Protein 3VPZ (pdb70)

Foldseek 3Di:
DDQKEWEWEDLDQKIWIWIFDDADPVLRATDTHLIDIDGLLVDQEPLVVVVVSCVVVVVRQGLHYEYAHQADDDDQWTDSVVSNYTDGVVVSNVSSVRPYYYYHYQVLLLQLLVVHDRPVQWAWLADDAADPQAKEKEWEAEQFIFIKMFGHHPVDTGIGGDPQQQAAQDDDDPLSVQLVVQLCVVPVGHGNRCQRYFQNLQSLLCSLCVVVVHHDDRDTLVRLVVCLVVVVDVSSVVSVLVSLQSVLLVQLVSCVVRVRSNAYEYEYDPVVVCVVSNSVHCSPVNSLPDPPCSVVSNNHIYMYHRDDCSSRSSSVSVRVVD

B-factor: mean 37.08, std 14.72, range [15.83, 124.25]

Radius of gyration: 20.82 Å; Cα contacts (8 Å, |Δi|>4): 678; chains: 1; bounding box: 48×61×50 Å

Organism: NCBI:txid1161203

Secondary structure (DSSP, 8-state):
----EEEEEESSSEEEEEEEEEEETTTTEEEEEEEEEEEGGG-SSHHHHHHHHHHTSTT---SEEEEEESS-B-SSEEEETTTTEEEEHHHHHHHTT-SEEEEEEHHHHHHHHGGG--GGGSEEEE-----TTS-EEEEEESSSEEEEEEEE-SS-EEEEE--GGGSBPPP-SHHHHHHHHHHHHH-SS-BHHHHSSHHHHHHHHHHHHHHTT-PPP---HHHHHHHHHHTS-HHHHHHHHHHHHHHHHHHHHHHHHTT-TT-EEE-SSSGGGGHHHHHHSSHHHHHT--GGGHHHHHH--EEE---S-HHHHHHHHHHHT-

Sequence (322 aa):
QFDPILVADIGGTNARFALITAFDAAKNEFVIEYNHTFPSADFGSLQNATRHYLSTVPHIKPVRACLAVAGPIKAGQVHLTNLGWHFSVSEFKQAFSFLQLEVINDFAAFAYAAPYLDSNQNVVIKAGQADENSNIAVMGPGTGFGAACLVRTAQSSAVLSSEGGHISLAAVTDLDAKLLIELRKEHPHVSLETVFSGPGIAHLYKAMAAVNGITAKHLDAAQISNLANTGECEVCDATLNQFCDWLGSAAGDLALAYGALGGLFIGGGILPRMQSRLLESRFVERFSQKGIMSQYNGQVPVTLVTQDNIPLIGAAACLHNS

Structure (mmCIF, N/CA/C/O backbone):
data_3VPZ
#
_entry.id   3VPZ
#
_cell.length_a   98.610
_cell.length_b   98.610
_cell.length_c   59.730
_cell.angle_alpha   90.00
_cell.angle_beta   90.00
_cell.angle_gamma   120.00
#
_symmetry.space_group_name_H-M   'P 31 2 1'
#
loop_
_entity.id
_entity.type
_entity.pdbx_description
1 polymer Glucokinase
2 water water
#
loop_
_atom_site.group_PDB
_atom_site.id
_atom_site.type_symbol
_atom_site.label_atom_id
_atom_site.label_alt_id
_atom_site.label_comp_id
_atom_site.label_asym_id
_atom_site.label_entity_id
_atom_site.label_seq_id
_atom_site.pdbx_PDB_ins_code
_atom_site.Cartn_x
_atom_site.Cartn_y
_atom_site.Cartn_z
_atom_site.occupancy
_atom_site.B_iso_or_equiv
_atom_site.auth_seq_id
_atom_site.auth_comp_id
_atom_site.auth_asym_id
_atom_site.auth_atom_id
_atom_site.pdbx_PDB_model_num
ATOM 1 N N . GLN A 1 7 ? -20.499 75.875 14.869 1.00 58.00 7 GLN A N 1
ATOM 2 C CA . GLN A 1 7 ? -19.810 75.503 16.138 1.00 68.67 7 GLN A CA 1
ATOM 3 C C . GLN A 1 7 ? -20.252 74.118 16.612 1.00 67.21 7 GLN A C 1
ATOM 4 O O . GLN A 1 7 ? -21.434 73.888 16.868 1.00 68.59 7 GLN A O 1
ATOM 10 N N . PHE A 1 8 ? -19.316 73.174 16.607 1.00 54.86 8 PHE A N 1
ATOM 11 C CA . PHE A 1 8 ? -19.604 71.786 16.974 1.00 46.75 8 PHE A CA 1
ATOM 12 C C . PHE A 1 8 ? -20.156 71.672 18.395 1.00 45.05 8 PHE A C 1
ATOM 13 O O . PHE A 1 8 ? -19.650 72.308 19.321 1.00 49.55 8 PHE A O 1
ATOM 21 N N . ASP A 1 9 ? -21.171 70.830 18.566 1.00 40.27 9 ASP A N 1
ATOM 22 C CA . ASP A 1 9 ? -21.776 70.604 19.874 1.00 42.58 9 ASP A CA 1
ATOM 23 C C . ASP A 1 9 ? -21.006 69.505 20.620 1.00 41.13 9 ASP A C 1
ATOM 24 O O . ASP A 1 9 ? -21.151 68.323 20.311 1.00 39.21 9 ASP A O 1
ATOM 29 N N . PRO A 1 10 ? -20.248 69.890 21.661 1.00 38.74 10 PRO A N 1
ATOM 30 C CA . PRO A 1 10 ? -19.337 68.953 22.319 1.00 37.53 10 PRO A CA 1
ATOM 31 C C . PRO A 1 10 ? -19.993 67.655 22.786 1.00 35.18 10 PRO A C 1
ATOM 32 O O . PRO A 1 10 ? -21.095 67.669 23.340 1.00 30.27 10 PRO A O 1
ATOM 36 N N . ILE A 1 11 ? -19.242 66.563 22.681 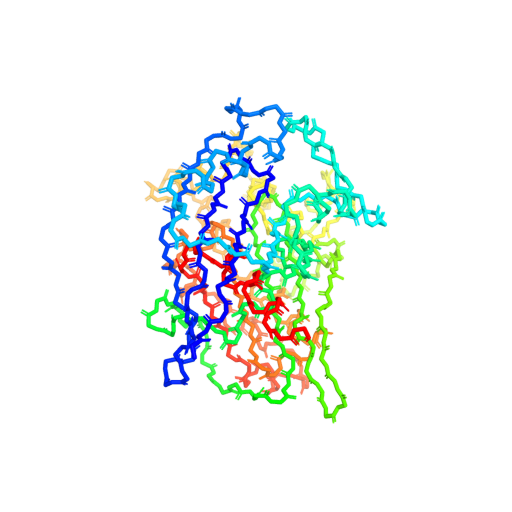1.00 32.49 11 ILE A N 1
ATOM 37 C CA . ILE A 1 11 ? -19.708 65.262 23.141 1.00 30.94 11 ILE A CA 1
ATOM 38 C C . ILE A 1 11 ? -18.784 64.731 24.240 1.00 24.94 11 ILE A C 1
ATOM 39 O O . ILE A 1 11 ? -17.565 64.669 24.055 1.00 29.58 11 ILE A O 1
ATOM 44 N N . LEU A 1 12 ? -19.378 64.236 25.321 1.00 25.92 12 LEU A N 1
ATOM 45 C CA . LEU A 1 12 ? -18.626 63.480 26.320 1.00 26.72 12 LEU A CA 1
ATOM 46 C C . LEU A 1 12 ? -18.530 62.032 25.856 1.00 25.59 12 LEU A C 1
ATOM 47 O O . LEU A 1 12 ? -19.544 61.410 25.565 1.00 27.98 12 LEU A O 1
ATOM 52 N N . VAL A 1 13 ? -17.313 61.521 25.730 1.00 24.94 13 VAL A N 1
ATOM 53 C CA . VAL A 1 13 ? -17.121 60.119 25.370 1.00 26.81 13 VAL A CA 1
ATOM 54 C C . VAL A 1 13 ? -16.347 59.386 26.457 1.00 28.38 13 VAL A C 1
ATOM 55 O O . VAL A 1 13 ? -15.531 59.986 27.164 1.00 27.82 13 VAL A O 1
ATOM 59 N N . ALA A 1 14 ? -16.715 58.132 26.698 1.00 26.89 14 ALA A N 1
ATOM 60 C CA . ALA A 1 14 ? -16.061 57.358 27.743 1.00 26.44 14 ALA A CA 1
ATOM 61 C C . ALA A 1 14 ? -15.805 55.922 27.313 1.00 28.74 14 ALA A C 1
ATOM 62 O O . ALA A 1 14 ? -16.403 55.452 26.354 1.00 26.44 14 ALA A O 1
ATOM 64 N N . ASP A 1 15 ? -14.700 55.379 27.809 1.00 26.33 15 ASP A N 1
ATOM 65 C CA . ASP A 1 15 ? -14.323 53.993 27.564 1.00 25.65 15 ASP A CA 1
ATOM 66 C C . ASP A 1 15 ? -14.246 53.302 28.928 1.00 31.64 15 ASP A C 1
ATOM 67 O O . ASP A 1 15 ? -13.362 53.610 29.726 1.00 28.56 15 ASP A O 1
ATOM 72 N N . ILE A 1 16 ? -15.290 52.553 29.275 1.00 29.29 16 ILE A N 1
ATOM 73 C CA . ILE A 1 16 ? -15.405 51.991 30.624 1.00 31.08 16 ILE A CA 1
ATOM 74 C C . ILE A 1 16 ? -15.521 50.466 30.658 1.00 37.85 16 ILE A C 1
ATOM 75 O O . ILE A 1 16 ? -15.671 49.816 29.623 1.00 28.91 16 ILE A O 1
ATOM 80 N N . GLY A 1 17 ? -15.386 49.897 31.852 1.00 45.69 17 GLY A N 1
ATOM 81 C CA . GLY A 1 17 ? -15.505 48.453 32.027 1.00 43.90 17 GLY A CA 1
ATOM 82 C C . GLY A 1 17 ? -14.207 47.778 32.428 1.00 43.02 17 GLY A C 1
ATOM 83 O O . GLY A 1 17 ? -14.214 46.793 33.164 1.00 50.80 17 GLY A O 1
ATOM 84 N N . GLY A 1 18 ? -13.089 48.303 31.941 1.00 39.57 18 GLY A N 1
ATOM 85 C CA . GLY A 1 18 ? -11.782 47.734 32.247 1.00 44.69 18 GLY A CA 1
ATOM 86 C C . GLY A 1 18 ? -11.206 48.244 33.554 1.00 43.83 18 GLY A C 1
ATOM 87 O O . GLY A 1 18 ? -11.902 48.881 34.347 1.00 40.73 18 GLY A O 1
ATOM 88 N N . THR A 1 19 ? -9.927 47.955 33.779 1.00 47.89 19 THR A N 1
ATOM 89 C CA . THR A 1 19 ? -9.229 48.394 34.984 1.00 53.56 19 THR A CA 1
ATOM 90 C C . THR A 1 19 ? -9.178 49.916 35.050 1.00 49.69 19 THR A C 1
ATOM 91 O O . THR A 1 19 ? -9.185 50.510 36.129 1.00 41.68 19 THR A O 1
ATOM 95 N N . ASN A 1 20 ? -9.147 50.540 33.879 1.00 49.24 20 ASN A N 1
ATOM 96 C CA . ASN A 1 20 ? -9.077 51.989 33.783 1.00 48.19 20 ASN A CA 1
ATOM 97 C C . ASN A 1 20 ? -10.250 52.549 32.992 1.00 47.75 20 ASN A C 1
ATOM 98 O O . ASN A 1 20 ? -10.696 51.938 32.020 1.00 55.69 20 ASN A O 1
ATOM 103 N N . ALA A 1 21 ? -10.858 53.604 33.523 1.00 38.70 21 ALA A N 1
ATOM 104 C CA . ALA A 1 21 ? -11.902 54.327 32.809 1.00 37.69 21 ALA A CA 1
ATOM 105 C C . ALA A 1 21 ? -11.277 55.532 32.117 1.00 37.29 21 ALA A C 1
ATOM 106 O O . ALA A 1 21 ? -10.418 56.204 32.681 1.00 39.26 21 ALA A O 1
ATOM 108 N N . ARG A 1 22 ? -11.657 55.758 30.866 1.00 27.21 22 ARG A N 1
ATOM 109 C CA . ARG A 1 22 ? -11.103 56.860 30.092 1.00 31.72 22 ARG A CA 1
ATOM 110 C C . ARG A 1 22 ? -12.221 57.783 29.603 1.00 30.33 22 ARG A C 1
ATOM 111 O O . ARG A 1 22 ? -13.305 57.313 29.255 1.00 28.81 22 ARG A O 1
ATOM 119 N N . PHE A 1 23 ? -12.049 59.080 29.852 1.00 26.49 23 PHE A N 1
ATOM 120 C CA . PHE A 1 23 ? -13.010 60.101 29.431 1.00 26.54 23 PHE A CA 1
ATOM 121 C C . PHE A 1 23 ? -12.333 61.089 28.479 1.00 25.61 23 PHE A C 1
ATOM 122 O O . PHE A 1 23 ? -11.119 61.297 28.538 1.00 24.94 23 PHE A O 1
ATOM 130 N N . ALA A 1 24 ? -13.116 61.700 27.599 1.00 23.02 24 ALA A N 1
ATOM 131 C CA . ALA A 1 24 ? -12.586 62.740 26.715 1.00 24.50 24 ALA A CA 1
ATOM 132 C C . ALA A 1 24 ? -13.740 63.585 26.211 1.00 23.31 24 ALA A C 1
ATOM 133 O O . ALA A 1 24 ? -14.899 63.213 26.383 1.00 23.56 24 ALA A O 1
ATOM 135 N N . LEU A 1 25 ? -13.417 64.694 25.548 1.00 23.11 25 LEU A N 1
ATOM 136 C CA . LEU A 1 25 ? -14.424 65.572 24.958 1.00 25.85 25 LEU A CA 1
ATOM 137 C C . LEU A 1 25 ? -14.224 65.700 23.454 1.00 23.86 25 LEU A C 1
ATOM 138 O O . LEU A 1 25 ? -13.131 66.029 22.994 1.00 28.81 25 LEU A O 1
ATOM 143 N N . ILE A 1 26 ? -15.275 65.415 22.691 1.00 28.58 26 ILE A N 1
ATOM 144 C CA . ILE A 1 26 ? -15.241 65.627 21.247 1.00 28.64 26 ILE A CA 1
ATOM 145 C C . ILE A 1 26 ? -15.690 67.058 20.996 1.00 25.44 26 ILE A C 1
ATOM 146 O O . ILE A 1 26 ? -16.811 67.425 21.338 1.00 27.06 26 ILE A O 1
ATOM 151 N N . THR A 1 27 ? -14.768 67.890 20.527 1.00 29.51 27 THR A N 1
ATOM 152 C CA . THR A 1 27 ? -15.026 69.320 20.428 1.00 33.34 27 THR A CA 1
ATOM 153 C C . THR A 1 27 ? -15.236 69.810 19.003 1.00 37.20 27 THR A C 1
ATOM 154 O O . THR A 1 27 ? -15.623 70.958 18.787 1.00 38.24 27 THR A O 1
ATOM 158 N N . ALA A 1 28 ? -14.919 68.962 18.032 1.00 35.16 28 ALA A N 1
ATOM 159 C CA . ALA A 1 28 ? -15.060 69.341 16.635 1.00 38.73 28 ALA A CA 1
ATOM 160 C C . ALA A 1 28 ? -14.935 68.134 15.725 1.00 36.27 28 ALA A C 1
ATOM 161 O O . ALA A 1 28 ? -14.583 67.038 16.172 1.00 31.98 28 ALA A O 1
ATOM 163 N N . PHE A 1 29 ? -15.359 68.314 14.479 1.00 33.11 29 PHE A N 1
ATOM 164 C CA . PHE A 1 29 ? -15.163 67.304 13.450 1.00 32.84 29 PHE A CA 1
ATOM 165 C C . PHE A 1 29 ? -14.560 67.969 12.225 1.00 33.22 29 PHE A C 1
ATOM 166 O O . PHE A 1 29 ? -15.001 69.045 11.823 1.00 36.70 29 PHE A O 1
ATOM 174 N N . ASP A 1 30 ? -13.390 67.479 11.835 1.00 37.57 30 ASP A N 1
ATOM 175 C CA . ASP A 1 30 ? -12.668 68.010 10.689 1.00 38.23 30 ASP A CA 1
ATOM 176 C C . ASP A 1 30 ? -13.072 67.255 9.420 1.00 36.37 30 ASP A C 1
ATOM 177 O O . ASP A 1 30 ? -12.669 66.112 9.219 1.00 38.06 30 ASP A O 1
ATOM 182 N N . ALA A 1 31 ? -13.830 67.919 8.551 1.00 47.36 31 ALA A N 1
ATOM 183 C CA . ALA A 1 31 ? -14.317 67.302 7.315 1.00 46.97 31 ALA A CA 1
ATOM 184 C C . ALA A 1 31 ? -13.171 66.882 6.400 1.00 47.93 31 ALA A C 1
ATOM 185 O O . ALA A 1 31 ? -13.238 65.842 5.735 1.00 41.77 31 ALA A O 1
ATOM 187 N N . ALA A 1 32 ? -12.110 67.682 6.393 1.00 44.38 32 ALA A N 1
ATOM 188 C CA . ALA A 1 32 ? -10.940 67.404 5.570 1.00 51.06 32 ALA A CA 1
ATOM 189 C C . ALA A 1 32 ? -10.254 66.110 6.001 1.00 48.91 32 ALA A C 1
ATOM 190 O O . ALA A 1 32 ? -10.106 65.181 5.207 1.00 49.23 32 ALA A O 1
ATOM 192 N N . LYS A 1 33 ? -9.872 66.040 7.273 1.00 43.81 33 LYS A N 1
ATOM 193 C CA . LYS A 1 33 ? -9.198 64.858 7.798 1.00 34.95 33 LYS A CA 1
ATOM 194 C C . LYS A 1 33 ? -10.183 63.712 8.015 1.00 30.84 33 LYS A C 1
ATOM 195 O O . LYS A 1 33 ? -9.780 62.558 8.179 1.00 36.29 33 LYS A O 1
ATOM 201 N N . ASN A 1 34 ? -11.473 64.036 7.992 1.00 29.46 34 ASN A N 1
ATOM 202 C CA . ASN A 1 34 ? -12.513 63.060 8.305 1.00 30.62 34 ASN A CA 1
ATOM 203 C C . ASN A 1 34 ? -12.248 62.478 9.690 1.00 28.29 34 ASN A C 1
ATOM 204 O O . ASN A 1 34 ? -12.314 61.265 9.895 1.00 31.86 34 ASN A O 1
ATOM 209 N N . GLU A 1 35 ? -11.943 63.362 10.635 1.00 31.42 35 GLU A N 1
ATOM 210 C CA . GLU A 1 35 ? -11.596 62.945 11.991 1.00 33.45 35 GLU A CA 1
ATOM 211 C C . GLU A 1 35 ? -12.266 63.803 13.054 1.00 31.86 35 GLU A C 1
ATOM 212 O O . GLU A 1 35 ? -12.445 65.006 12.878 1.00 30.89 35 GLU A O 1
ATOM 218 N N . PHE A 1 36 ? -12.697 63.151 14.128 1.00 31.85 36 PHE A N 1
ATOM 219 C CA . PHE A 1 36 ? -13.193 63.848 15.308 1.00 27.61 36 PHE A CA 1
ATOM 220 C C . PHE A 1 36 ? -12.030 64.445 16.089 1.00 31.36 36 PHE A C 1
ATOM 221 O O . PHE A 1 36 ? -10.940 63.879 16.127 1.00 30.74 36 PHE A O 1
ATOM 229 N N . VAL A 1 37 ? -12.227 65.651 16.601 1.00 29.84 37 VAL A N 1
ATOM 230 C CA . VAL A 1 37 ? -11.207 66.284 17.425 1.00 27.96 37 VAL A CA 1
ATOM 231 C C . VAL A 1 37 ? -11.458 65.927 18.886 1.00 24.87 37 VAL A C 1
ATOM 232 O O . VAL A 1 37 ? -12.511 66.242 19.436 1.00 25.56 37 VAL A O 1
ATOM 236 N N . ILE A 1 38 ? -10.516 65.198 19.475 1.00 27.42 38 ILE A N 1
ATOM 237 C CA . ILE A 1 38 ? -10.649 64.706 20.843 1.00 28.63 38 ILE A CA 1
ATOM 238 C C . ILE A 1 38 ? -9.718 65.474 21.776 1.00 27.77 38 ILE A C 1
ATOM 239 O O . ILE A 1 38 ? -8.504 65.523 21.557 1.00 32.22 38 ILE A O 1
ATOM 244 N N . GLU A 1 39 ? -10.287 66.034 22.836 1.00 27.39 39 GLU A N 1
ATOM 245 C CA . GLU A 1 39 ? -9.519 66.851 23.770 1.00 27.34 39 GLU A CA 1
ATOM 246 C C . GLU A 1 39 ? -9.792 66.445 25.215 1.00 25.53 39 GLU A C 1
ATOM 247 O O . GLU A 1 39 ? -10.715 65.676 25.484 1.00 30.39 39 GLU A O 1
ATOM 253 N N . TYR A 1 40 ? -8.897 66.849 26.114 1.00 27.34 40 TYR A N 1
ATOM 254 C CA . TYR A 1 40 ? -9.051 66.569 27.540 1.00 28.07 40 TYR A CA 1
ATOM 255 C C . TYR A 1 40 ? -9.217 65.079 27.799 1.00 23.62 40 TYR A C 1
ATOM 256 O O . TYR A 1 40 ? -10.088 64.667 28.565 1.00 28.44 40 TYR A O 1
ATOM 265 N N . ASN A 1 41 ? -8.288 64.295 27.261 1.00 29.34 41 ASN A N 1
ATOM 266 C CA . ASN A 1 41 ? -8.293 62.851 27.433 1.00 35.34 41 ASN A CA 1
ATOM 267 C C . ASN A 1 41 ? -7.735 62.481 28.808 1.00 42.05 41 ASN A C 1
ATOM 268 O O . ASN A 1 41 ? -6.600 62.827 29.134 1.00 63.80 41 ASN A O 1
ATOM 273 N N . HIS A 1 42 ? -8.584 61.917 29.662 1.00 31.66 42 HIS A N 1
ATOM 274 C CA . HIS A 1 42 ? -8.197 61.599 31.039 1.00 38.13 42 HIS A CA 1
ATOM 275 C C . HIS A 1 42 ? -8.475 60.164 31.379 1.00 35.07 42 HIS A C 1
ATOM 276 O O . HIS A 1 42 ? -9.572 59.665 31.131 1.00 33.01 42 HIS A O 1
ATOM 283 N N . THR A 1 43 ? -7.460 59.465 31.889 1.00 31.72 43 THR A N 1
ATOM 284 C CA . THR A 1 43 ? -7.641 58.092 32.365 1.00 32.92 43 THR A CA 1
ATOM 285 C C . THR A 1 43 ? -7.528 58.033 33.887 1.00 37.70 43 THR A C 1
ATOM 286 O O . THR A 1 43 ? -6.733 58.754 34.487 1.00 40.08 43 THR A O 1
ATOM 290 N N . PHE A 1 44 ? -8.277 57.125 34.501 1.00 36.16 44 PHE A N 1
ATOM 291 C CA . PHE A 1 44 ? -8.214 56.935 35.947 1.00 41.03 44 PHE A CA 1
ATOM 292 C C . PHE A 1 44 ? -8.657 55.527 36.328 1.00 38.53 44 PHE A C 1
ATOM 293 O O . PHE A 1 44 ? -9.438 54.902 35.610 1.00 36.83 44 PHE A O 1
ATOM 301 N N . PRO A 1 45 ? -8.107 54.994 37.430 1.00 39.84 45 PRO A N 1
ATOM 302 C CA . PRO A 1 45 ? -8.485 53.658 37.881 1.00 39.93 45 PRO A CA 1
ATOM 303 C C . PRO A 1 45 ? -9.971 53.591 38.223 1.00 36.74 45 PRO A C 1
ATOM 304 O O . PRO A 1 45 ? -10.483 54.464 38.926 1.00 39.36 45 PRO A O 1
ATOM 308 N N . SER A 1 46 ? -10.676 52.620 37.648 1.00 36.82 46 SER A N 1
ATOM 309 C CA . SER A 1 46 ? -12.089 52.435 37.942 1.00 34.06 46 SER A CA 1
ATOM 310 C C . SER A 1 46 ? -12.303 52.265 39.447 1.00 37.41 46 SER A C 1
ATOM 311 O O . SER A 1 46 ? -13.318 52.696 39.990 1.00 37.11 46 SER A O 1
ATOM 314 N N . ALA A 1 47 ? -11.271 51.783 40.130 1.00 38.61 47 ALA A N 1
ATOM 315 C CA . ALA A 1 47 ? -11.347 51.508 41.563 1.00 46.47 47 ALA A CA 1
ATOM 316 C C . ALA A 1 47 ? -11.455 52.778 42.403 1.00 47.98 47 ALA A C 1
ATOM 317 O O . ALA A 1 47 ? -11.745 52.716 43.598 1.00 40.08 47 ALA A O 1
ATOM 319 N N . ASP A 1 48 ? -11.195 53.925 41.783 1.00 44.91 48 ASP A N 1
ATOM 320 C CA . ASP A 1 48 ? -11.221 55.198 42.495 1.00 42.70 48 ASP A CA 1
ATOM 321 C C . ASP A 1 48 ? -12.645 55.685 42.758 1.00 43.48 48 ASP A C 1
ATOM 322 O O . ASP A 1 48 ? -12.855 56.576 43.577 1.00 43.02 48 ASP A O 1
ATOM 327 N N . PHE A 1 49 ? -13.623 55.068 42.099 1.00 37.74 49 PHE A N 1
ATOM 328 C CA . PHE A 1 49 ? -15.013 55.489 42.237 1.00 39.79 49 PHE A CA 1
ATOM 329 C C . PHE A 1 49 ? -15.964 54.331 42.519 1.00 41.16 49 PHE A C 1
ATOM 330 O O . PHE A 1 49 ? -15.860 53.270 41.905 1.00 41.26 49 PHE A O 1
ATOM 338 N N . GLY A 1 50 ? -17.028 54.629 43.256 1.00 46.05 50 GLY A N 1
ATOM 339 C CA . GLY A 1 50 ? -18.032 53.627 43.590 1.00 47.50 50 GLY A CA 1
ATOM 340 C C . GLY A 1 50 ? -19.151 53.566 42.569 1.00 45.81 50 GLY A C 1
ATOM 341 O O . GLY A 1 50 ? -20.002 52.681 42.625 1.00 42.87 50 GLY A O 1
ATOM 342 N N . SER A 1 51 ? -19.188 54.548 41.671 1.00 37.33 51 SER A N 1
ATOM 343 C CA . SER A 1 51 ? -20.196 54.582 40.623 1.00 33.17 51 SER A CA 1
ATOM 344 C C . SER A 1 51 ? -19.653 55.305 39.396 1.00 36.24 51 SER A C 1
ATOM 345 O O . SER A 1 51 ? -18.669 56.037 39.486 1.00 29.26 51 SER A O 1
ATOM 348 N N . LEU A 1 52 ? -20.250 55.034 38.241 1.00 34.41 52 LEU A N 1
ATOM 349 C CA . LEU A 1 52 ? -19.884 55.738 37.021 1.00 38.38 52 LEU A CA 1
ATOM 350 C C . LEU A 1 52 ? -20.283 57.204 37.151 1.00 30.50 52 LEU A C 1
ATOM 351 O O . LEU A 1 52 ? -19.562 58.101 36.706 1.00 38.97 52 LEU A O 1
ATOM 356 N N . GLN A 1 53 ? -21.426 57.439 37.791 1.00 37.09 53 GLN A N 1
ATOM 357 C CA . GLN A 1 53 ? -21.912 58.792 38.034 1.00 35.42 53 GLN A CA 1
ATOM 358 C C . GLN A 1 53 ? -20.855 59.629 38.751 1.00 39.66 53 GLN A C 1
ATOM 359 O O . GLN A 1 53 ? -20.536 60.744 38.326 1.00 36.89 53 GLN A O 1
ATOM 365 N N . ASN A 1 54 ? -20.265 59.064 39.800 1.00 32.72 54 ASN A N 1
ATOM 366 C CA . ASN A 1 54 ? -19.181 59.741 40.521 1.00 33.47 54 ASN A CA 1
ATOM 367 C C . ASN A 1 54 ? -17.970 60.026 39.649 1.00 38.49 54 ASN A C 1
ATOM 368 O O . ASN A 1 54 ? -17.343 61.080 39.777 1.00 31.30 54 ASN A O 1
ATOM 373 N N . ALA A 1 55 ? -17.513 59.003 38.934 1.00 29.92 55 ALA A N 1
ATOM 374 C CA . ALA A 1 55 ? -16.361 59.154 38.059 1.00 27.61 55 ALA A CA 1
ATOM 375 C C . ALA A 1 55 ? -16.629 60.281 37.070 1.00 27.69 55 ALA A C 1
ATOM 376 O O . ALA A 1 55 ? -15.725 61.041 36.715 1.00 29.58 55 ALA A O 1
ATOM 378 N N . THR A 1 56 ? -17.865 60.342 36.586 1.00 28.89 56 THR A N 1
ATOM 379 C CA . THR A 1 56 ? -18.239 61.306 35.564 1.00 31.36 56 THR A CA 1
ATOM 380 C C . THR A 1 56 ? -18.299 62.711 36.139 1.00 30.85 56 THR A C 1
ATOM 381 O O . THR A 1 56 ? -17.730 63.646 35.573 1.00 27.00 56 THR A O 1
ATOM 385 N N . ARG A 1 57 ? -18.886 62.836 37.324 1.00 29.17 57 ARG A N 1
ATOM 386 C CA . ARG A 1 57 ? -18.922 64.127 37.998 1.00 34.38 57 ARG A CA 1
ATOM 387 C C . ARG A 1 57 ? -17.506 64.642 38.231 1.00 31.59 57 ARG A C 1
ATOM 388 O O . ARG A 1 57 ? -17.217 65.800 37.957 1.00 30.62 57 ARG A O 1
ATOM 396 N N . HIS A 1 58 ? -16.600 63.758 38.642 1.00 25.30 58 HIS A N 1
ATOM 397 C CA . HIS A 1 58 ? -15.216 64.172 38.880 1.00 25.30 58 HIS A CA 1
ATOM 398 C C . HIS A 1 58 ? -14.570 64.644 37.607 1.00 32.73 58 HIS A C 1
ATOM 399 O O . HIS A 1 58 ? -13.944 65.708 37.565 1.00 27.84 58 HIS A O 1
ATOM 406 N N . TYR A 1 59 ? -14.733 63.874 36.536 1.00 30.26 59 TYR A N 1
ATOM 407 C CA . TYR A 1 59 ? -14.112 64.253 35.278 1.00 25.74 59 TYR A CA 1
ATOM 408 C C . TYR A 1 59 ? -14.603 65.616 34.820 1.00 26.29 59 TYR A C 1
ATOM 409 O O . TYR A 1 59 ? -13.806 66.479 34.468 1.00 28.42 59 TYR A O 1
ATOM 418 N N . LEU A 1 60 ? -15.915 65.809 34.825 1.00 23.96 60 LEU A N 1
ATOM 419 C CA . LEU A 1 60 ? -16.488 67.042 34.290 1.00 26.14 60 LEU A CA 1
ATOM 420 C C . LEU A 1 60 ? -16.041 68.257 35.103 1.00 29.42 60 LEU A C 1
ATOM 421 O O . LEU A 1 60 ? -15.867 69.341 34.552 1.00 25.00 60 LEU A O 1
ATOM 426 N N . SER A 1 61 ? -15.743 68.041 36.383 1.00 30.85 61 SER A N 1
ATOM 427 C CA . SER A 1 61 ? -15.270 69.120 37.251 1.00 30.49 61 SER A CA 1
ATOM 428 C C . SER A 1 61 ? -13.879 69.617 36.846 1.00 31.73 61 SER A C 1
ATOM 429 O O . SER A 1 61 ? -13.483 70.728 37.209 1.00 29.81 61 SER A O 1
ATOM 432 N N . THR A 1 62 ? -13.132 68.797 36.108 1.00 23.74 62 THR A N 1
ATOM 433 C CA . THR A 1 62 ? -11.787 69.187 35.667 1.00 23.00 62 THR A CA 1
ATOM 434 C C . THR A 1 62 ? -11.805 69.963 34.350 1.00 22.88 62 THR A C 1
ATOM 435 O O . THR A 1 62 ? -10.789 70.529 33.942 1.00 27.90 62 THR A O 1
ATOM 439 N N . VAL A 1 63 ? -12.950 69.949 33.674 1.00 28.78 63 VAL A N 1
ATOM 440 C CA . VAL A 1 63 ? -13.122 70.656 32.407 1.00 27.07 63 VAL A CA 1
ATOM 441 C C . VAL A 1 63 ? -14.494 71.327 32.379 1.00 29.13 63 VAL A C 1
ATOM 442 O O . VAL A 1 63 ? -15.252 71.161 31.421 1.00 28.00 63 VAL A O 1
ATOM 446 N N . PRO A 1 64 ? -14.764 72.188 33.371 1.00 25.48 64 PRO A N 1
ATOM 447 C CA . PRO A 1 64 ? -16.107 72.725 33.588 1.00 24.20 64 PRO A CA 1
ATOM 448 C C . PRO A 1 64 ? -16.497 73.784 32.567 1.00 23.39 64 PRO A C 1
ATOM 449 O O . PRO A 1 64 ? -17.648 74.213 32.541 1.00 29.91 64 PRO A O 1
ATOM 453 N N . HIS A 1 65 ? -15.517 74.276 31.820 1.00 25.48 65 HIS A N 1
ATOM 454 C CA . HIS A 1 65 ? -15.754 75.308 30.815 1.00 26.39 65 HIS A CA 1
ATOM 455 C C . HIS A 1 65 ? -16.417 74.747 29.591 1.00 33.89 65 HIS A C 1
ATOM 456 O O . HIS A 1 65 ? -16.800 75.490 28.684 1.00 29.74 65 HIS A O 1
ATOM 463 N N . ILE A 1 66 ? -16.425 73.421 29.489 1.00 31.59 66 ILE A N 1
ATOM 464 C CA . ILE A 1 66 ? -17.127 72.737 28.409 1.00 29.76 66 ILE A CA 1
ATOM 465 C C . ILE A 1 66 ? -18.133 71.760 29.012 1.00 27.79 66 ILE A C 1
ATOM 466 O O . ILE A 1 66 ? -17.743 70.765 29.617 1.00 34.36 66 ILE A O 1
ATOM 471 N N . LYS A 1 67 ? -19.401 72.162 29.029 1.00 31.42 67 LYS A N 1
ATOM 472 C CA . LYS A 1 67 ? -20.453 71.355 29.630 1.00 39.98 67 LYS A CA 1
ATOM 473 C C . LYS A 1 67 ? -21.286 70.677 28.547 1.00 36.91 67 LYS A C 1
ATOM 474 O O . LYS A 1 67 ? -22.270 71.235 28.069 1.00 36.21 67 LYS A O 1
ATOM 480 N N . PRO A 1 68 ? -20.908 69.446 28.183 1.00 35.69 68 PRO A N 1
ATOM 481 C CA . PRO A 1 68 ? -21.566 68.709 27.106 1.00 38.09 68 PRO A CA 1
ATOM 482 C C . PRO A 1 68 ? -22.983 68.252 27.460 1.00 32.55 68 PRO A C 1
ATOM 483 O O . PRO A 1 68 ? -23.248 67.875 28.601 1.00 35.25 68 PRO A O 1
ATOM 487 N N . VAL A 1 69 ? -23.898 68.345 26.499 1.00 36.23 69 VAL A N 1
ATOM 488 C CA . VAL A 1 69 ? -25.242 67.797 26.679 1.00 33.34 69 VAL A CA 1
ATOM 489 C C . VAL A 1 69 ? -25.461 66.577 25.782 1.00 33.12 69 VAL A C 1
ATOM 490 O O . VAL A 1 69 ? -26.591 66.121 25.602 1.00 35.11 69 VAL A O 1
ATOM 494 N N . ARG A 1 70 ? -24.391 66.139 25.125 1.00 35.65 70 ARG A N 1
ATOM 495 C CA . ARG A 1 70 ? -24.400 64.901 24.346 1.00 36.47 70 ARG A CA 1
ATOM 496 C C . ARG A 1 70 ? -23.335 63.977 24.935 1.00 36.28 70 ARG A C 1
ATOM 497 O O . ARG A 1 70 ? -22.247 64.430 25.276 1.00 34.17 70 ARG A O 1
ATOM 505 N N . ALA A 1 71 ? -23.655 62.693 25.080 1.00 32.05 71 ALA A N 1
ATOM 506 C CA . ALA A 1 71 ? -22.692 61.737 25.621 1.00 30.31 71 ALA A CA 1
ATOM 507 C C . ALA A 1 71 ? -22.877 60.331 25.065 1.00 30.86 71 ALA A C 1
ATOM 508 O O . ALA A 1 71 ? -23.991 59.906 24.769 1.00 33.16 71 ALA A O 1
ATOM 510 N N . CYS A 1 72 ? -21.774 59.600 24.959 1.00 27.02 72 CYS A N 1
ATOM 511 C CA . CYS A 1 72 ? -21.826 58.210 24.524 1.00 21.77 72 CYS A CA 1
ATOM 512 C C . CYS A 1 72 ? -20.746 57.412 25.243 1.00 24.39 72 CYS A C 1
ATOM 513 O O . CYS A 1 72 ? -19.583 57.813 25.262 1.00 24.40 72 CYS A O 1
ATOM 516 N N . LEU A 1 73 ? -21.152 56.342 25.922 1.00 24.10 73 LEU A N 1
ATOM 517 C CA . LEU A 1 73 ? -20.217 55.523 26.700 1.00 22.90 73 LEU A CA 1
ATOM 518 C C . LEU A 1 73 ? -19.985 54.200 25.985 1.00 22.39 73 LEU A C 1
ATOM 519 O O . LEU A 1 73 ? -20.937 53.601 25.494 1.00 27.01 73 LEU A O 1
ATOM 524 N N . ALA A 1 74 ? -18.720 53.874 25.748 1.00 23.35 74 ALA A N 1
ATOM 525 C CA . ALA A 1 74 ? -18.352 52.575 25.195 1.00 21.77 74 ALA A CA 1
ATOM 526 C C . ALA A 1 74 ? -18.009 51.655 26.351 1.00 28.35 74 ALA A C 1
ATOM 527 O O . ALA A 1 74 ? -17.136 51.969 27.163 1.00 29.25 74 ALA A O 1
ATOM 529 N N . VAL A 1 75 ? -18.779 50.582 26.492 1.00 24.63 75 VAL A N 1
ATOM 530 C CA . VAL A 1 75 ? -18.676 49.728 27.673 1.00 30.55 75 VAL A CA 1
ATOM 531 C C . VAL A 1 75 ? -18.186 48.325 27.345 1.00 34.32 75 VAL A C 1
ATOM 532 O O . VAL A 1 75 ? -18.701 47.672 26.438 1.00 30.78 75 VAL A O 1
ATOM 536 N N . ALA A 1 76 ? -17.077 47.939 27.966 1.00 34.35 76 ALA A N 1
ATOM 537 C CA . ALA A 1 76 ? -16.571 46.581 27.813 1.00 36.84 76 ALA A CA 1
ATOM 538 C C . ALA A 1 76 ? -17.307 45.691 28.807 1.00 44.76 76 ALA A C 1
ATOM 539 O O . ALA A 1 76 ? -16.724 45.250 29.797 1.00 52.99 76 ALA A O 1
ATOM 541 N N . GLY A 1 77 ? -18.632 45.704 28.695 1.00 42.57 77 GLY A N 1
ATOM 542 C CA . GLY A 1 77 ? -19.506 44.936 29.574 1.00 46.42 77 GLY A CA 1
ATOM 543 C C . GLY A 1 77 ? -20.846 44.681 28.911 1.00 65.63 77 GLY A C 1
ATOM 544 O O . GLY A 1 77 ? -21.044 45.048 27.752 1.00 52.98 77 GLY A O 1
ATOM 545 N N . PRO A 1 78 ? -21.806 44.131 29.671 1.00 55.74 78 PRO A N 1
ATOM 546 C CA . PRO A 1 78 ? -23.097 43.778 29.080 1.00 60.83 78 PRO A CA 1
ATOM 547 C C . PRO A 1 78 ? -24.143 44.888 29.188 1.00 57.14 78 PRO A C 1
ATOM 548 O O . PRO A 1 78 ? -24.271 45.525 30.237 1.00 46.18 78 PRO A O 1
ATOM 552 N N . ILE A 1 79 ? -24.855 45.133 28.091 1.00 45.58 79 ILE A N 1
ATOM 553 C CA . ILE A 1 79 ? -25.968 46.081 28.079 1.00 46.92 79 ILE A CA 1
ATOM 554 C C . ILE A 1 79 ? -27.271 45.335 27.799 1.00 57.34 79 ILE A C 1
ATOM 555 O O . ILE A 1 79 ? -27.546 44.956 26.662 1.00 59.24 79 ILE A O 1
ATOM 560 N N . LYS A 1 80 ? -28.045 45.080 28.848 1.00 66.45 80 LYS A N 1
ATOM 561 C CA . LYS A 1 80 ? -29.287 44.328 28.710 1.00 71.54 80 LYS A CA 1
ATOM 562 C C . LYS A 1 80 ? -30.500 45.203 29.001 1.00 70.66 80 LYS A C 1
ATOM 563 O O . LYS A 1 80 ? -30.803 45.491 30.158 1.00 58.01 80 LYS A O 1
ATOM 569 N N . ALA A 1 81 ? -31.160 45.661 27.942 1.00 79.92 81 ALA A N 1
ATOM 570 C CA . ALA A 1 81 ? -32.359 46.481 28.077 1.00 84.36 81 ALA A CA 1
ATOM 571 C C . ALA A 1 81 ? -32.118 47.719 28.935 1.00 84.40 81 ALA A C 1
ATOM 572 O O . ALA A 1 81 ? -32.520 47.768 30.098 1.00 84.19 81 ALA A O 1
ATOM 574 N N . GLY A 1 82 ? -31.482 48.727 28.344 1.00 88.93 82 GLY A N 1
ATOM 575 C CA . GLY A 1 82 ? -31.227 49.991 29.032 1.00 81.62 82 GLY A CA 1
ATOM 576 C C . GLY A 1 82 ? -30.660 49.825 30.429 1.00 66.83 82 GLY A C 1
ATOM 577 O O . GLY A 1 82 ? -30.790 50.714 31.271 1.00 70.66 82 GLY A O 1
ATOM 578 N N . GLN A 1 83 ? -29.915 48.745 30.633 1.00 61.17 83 GLN A N 1
ATOM 579 C CA . GLN A 1 83 ? -29.321 48.456 31.932 1.00 55.94 83 GLN A CA 1
ATOM 580 C C . GLN A 1 83 ? -27.872 48.009 31.756 1.00 52.26 83 GLN A C 1
ATOM 581 O O . GLN A 1 83 ? -27.570 47.173 30.904 1.00 52.59 83 GLN A O 1
ATOM 587 N N . VAL A 1 84 ? -26.967 48.615 32.518 1.00 39.95 84 VAL A N 1
ATOM 588 C CA . VAL A 1 84 ? -25.557 48.267 32.433 1.00 42.58 84 VAL A CA 1
ATOM 589 C C . VAL A 1 84 ? -25.057 47.717 33.763 1.00 43.98 84 VAL A C 1
ATOM 590 O O . VAL A 1 84 ? -25.174 48.374 34.797 1.00 50.54 84 VAL A O 1
ATOM 594 N N . HIS A 1 85 ? -24.494 46.512 33.732 1.00 46.12 85 HIS A N 1
ATOM 595 C CA . HIS A 1 85 ? -24.030 45.860 34.952 1.00 51.33 85 HIS A CA 1
ATOM 596 C C . HIS A 1 85 ? -22.591 45.451 34.889 1.00 55.00 85 HIS A C 1
ATOM 597 O O . HIS A 1 85 ? -22.257 44.389 34.363 1.00 54.19 85 HIS A O 1
ATOM 604 N N . LEU A 1 86 ? -21.719 46.312 35.401 1.00 50.50 86 LEU A N 1
ATOM 605 C CA . LEU A 1 86 ? -20.306 45.989 35.523 1.00 48.50 86 LEU A CA 1
ATOM 606 C C . LEU A 1 86 ? -20.045 45.510 36.951 1.00 60.48 86 LEU A C 1
ATOM 607 O O . LEU A 1 86 ? -19.402 46.205 37.740 1.00 49.44 86 LEU A O 1
ATOM 612 N N . THR A 1 87 ? -20.770 44.465 37.343 1.00 64.00 87 THR A N 1
ATOM 613 C CA . THR A 1 87 ? -20.668 43.917 38.694 1.00 61.29 87 THR A CA 1
ATOM 614 C C . THR A 1 87 ? -19.209 43.793 39.110 1.00 51.64 87 THR A C 1
ATOM 615 O O . THR A 1 87 ? -18.871 43.893 40.290 1.00 56.61 87 THR A O 1
ATOM 619 N N . ASN A 1 88 ? -18.345 43.626 38.118 1.00 53.20 88 ASN A N 1
ATOM 620 C CA . ASN A 1 88 ? -16.911 43.564 38.342 1.00 56.13 88 ASN A CA 1
ATOM 621 C C . ASN A 1 88 ? -16.395 44.824 39.039 1.00 62.69 88 ASN A C 1
ATOM 622 O O . ASN A 1 88 ? -15.635 44.744 40.003 1.00 64.11 88 ASN A O 1
ATOM 627 N N . LEU A 1 89 ? -16.863 45.982 38.583 1.00 45.66 89 LEU A N 1
ATOM 628 C CA . LEU A 1 89 ? -16.438 47.267 39.134 1.00 50.69 89 LEU A CA 1
ATOM 629 C C . LEU A 1 89 ? -17.363 47.740 40.249 1.00 45.02 89 LEU A C 1
ATOM 630 O O . LEU A 1 89 ? -17.07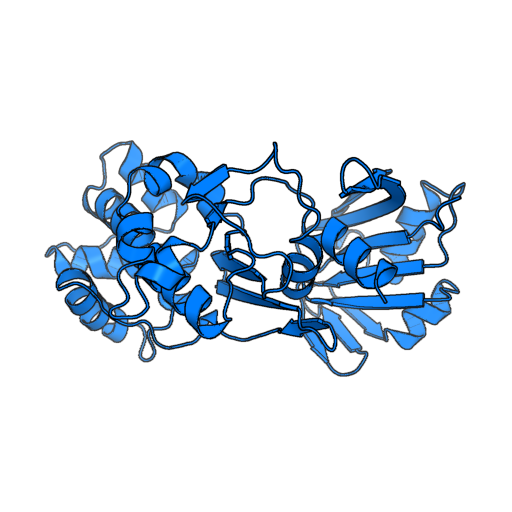1 48.716 40.938 1.00 49.64 89 LEU A O 1
ATOM 635 N N . GLY A 1 90 ? -18.506 47.081 40.383 1.00 46.74 90 GLY A N 1
ATOM 636 C CA . GLY A 1 90 ? -19.530 47.529 41.313 1.00 51.09 90 GLY A CA 1
ATOM 637 C C . GLY A 1 90 ? -20.334 48.674 40.728 1.00 57.05 90 GLY A C 1
ATOM 638 O O . GLY A 1 90 ? -20.920 49.464 41.466 1.00 51.24 90 GLY A O 1
ATOM 639 N N . TRP A 1 91 ? -20.231 48.859 39.413 1.00 51.23 91 TRP A N 1
ATOM 640 C CA . TRP A 1 91 ? -21.014 49.886 38.731 1.00 46.19 91 TRP A CA 1
ATOM 641 C C . TRP A 1 91 ? -22.235 49.307 38.083 1.00 50.50 91 TRP A C 1
ATOM 642 O O . TRP A 1 91 ? -22.139 48.516 37.147 1.00 51.26 91 TRP A O 1
ATOM 653 N N . HIS A 1 92 ? -23.402 49.700 38.579 1.00 47.88 92 HIS A N 1
ATOM 654 C CA . HIS A 1 92 ? -24.667 49.287 37.989 1.00 48.93 92 HIS A CA 1
ATOM 655 C C . HIS A 1 92 ? -25.501 50.511 37.799 1.00 47.50 92 HIS A C 1
ATOM 656 O O . HIS A 1 92 ? -25.733 51.263 38.746 1.00 55.21 92 HIS A O 1
ATOM 663 N N . PHE A 1 93 ? -25.933 50.757 36.570 1.00 39.64 93 PHE A N 1
ATOM 664 C CA . PHE A 1 93 ? -26.701 51.961 36.298 1.00 48.31 93 PHE A CA 1
ATOM 665 C C . PHE A 1 93 ? -27.745 51.800 35.202 1.00 41.48 93 PHE A C 1
ATOM 666 O O . PHE A 1 93 ? -27.667 50.891 34.374 1.00 41.59 93 PHE A O 1
ATOM 674 N N . SER A 1 94 ? -28.772 52.640 35.269 1.00 54.02 94 SER A N 1
ATOM 675 C CA . SER A 1 94 ? -29.790 52.709 34.234 1.00 58.98 94 SER A CA 1
ATOM 676 C C . SER A 1 94 ? -29.437 53.815 33.250 1.00 53.22 94 SER A C 1
ATOM 677 O O . SER A 1 94 ? -29.177 54.950 33.651 1.00 56.68 94 SER A O 1
ATOM 680 N N . VAL A 1 95 ? -29.358 53.463 31.972 1.00 53.44 95 VAL A N 1
ATOM 681 C CA . VAL A 1 95 ? -29.109 54.448 30.929 1.00 55.77 95 VAL A CA 1
ATOM 682 C C . VAL A 1 95 ? -30.042 55.640 31.114 1.00 60.66 95 VAL A C 1
ATOM 683 O O . VAL A 1 95 ? -29.607 56.791 31.087 1.00 51.37 95 VAL A O 1
ATOM 687 N N . SER A 1 96 ? -31.291 55.345 31.460 1.00 53.75 96 SER A N 1
ATOM 688 C CA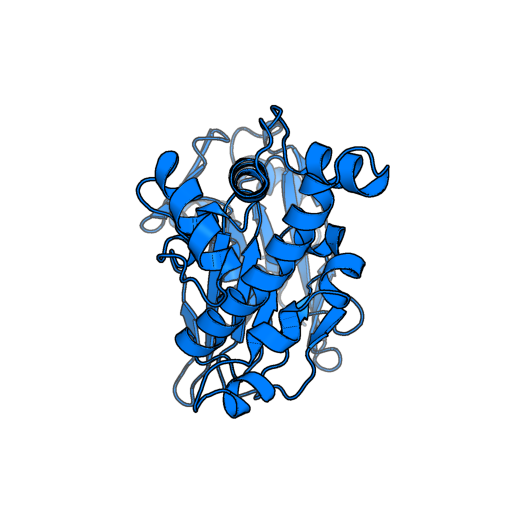 . SER A 1 96 ? -32.313 56.369 31.637 1.00 62.25 96 SER A CA 1
ATOM 689 C C . SER A 1 96 ? -31.960 57.349 32.751 1.00 58.88 96 SER A C 1
ATOM 690 O O . SER A 1 96 ? -32.142 58.558 32.606 1.00 52.98 96 SER A O 1
ATOM 693 N N . GLU A 1 97 ? -31.540 56.815 33.892 1.00 57.23 97 GLU A N 1
ATOM 694 C CA . GLU A 1 97 ? -31.222 57.646 35.045 1.00 51.66 97 GLU A CA 1
ATOM 695 C C . GLU A 1 97 ? -29.898 58.377 34.869 1.00 56.42 97 GLU A C 1
ATOM 696 O O . GLU A 1 97 ? -29.731 59.493 35.363 1.00 48.65 97 GLU A O 1
ATOM 702 N N . PHE A 1 98 ? -28.934 57.718 34.231 1.00 47.33 98 PHE A N 1
ATOM 703 C CA . PHE A 1 98 ? -27.646 58.352 33.960 1.00 45.67 98 PHE A CA 1
ATOM 704 C C . PHE A 1 98 ? -27.869 59.575 33.079 1.00 48.47 98 PHE A C 1
ATOM 705 O O . PHE A 1 98 ? -27.350 60.656 33.360 1.00 43.58 98 PHE A O 1
ATOM 713 N N . LYS A 1 99 ? -28.742 59.424 32.086 1.00 45.80 99 LYS A N 1
ATOM 714 C CA . LYS A 1 99 ? -29.088 60.518 31.190 1.00 43.91 99 LYS A CA 1
ATOM 715 C C . LYS A 1 99 ? -29.711 61.652 31.994 1.00 46.39 99 LYS A C 1
ATOM 716 O O . LYS A 1 99 ? -29.300 62.805 31.880 1.00 40.05 99 LYS A O 1
ATOM 722 N N . GLN A 1 100 ? -30.603 61.282 32.906 1.00 53.56 100 GLN A N 1
ATOM 723 C CA . GLN A 1 100 ? -31.291 62.241 33.762 1.00 61.72 100 GLN A CA 1
ATOM 724 C C . GLN A 1 100 ? -30.318 62.958 34.693 1.00 49.09 100 GLN A C 1
ATOM 725 O O . GLN A 1 100 ? -30.322 64.186 34.781 1.00 46.52 100 GLN A O 1
ATOM 731 N N . ALA A 1 101 ? -29.410 62.193 35.290 1.00 47.18 101 ALA A N 1
ATOM 732 C CA . ALA A 1 101 ? -28.486 62.722 36.287 1.00 45.05 101 ALA A CA 1
ATOM 733 C C . ALA A 1 101 ? -27.627 63.881 35.778 1.00 52.60 101 ALA A C 1
ATOM 734 O O . ALA A 1 101 ? -27.233 64.753 36.553 1.00 44.74 101 ALA A O 1
ATOM 736 N N . PHE A 1 102 ? -27.289 63.862 34.493 1.00 37.57 102 PHE A N 1
ATOM 737 C CA . PHE A 1 102 ? -26.435 64.902 33.929 1.00 39.37 102 PHE A CA 1
ATOM 738 C C . PHE A 1 102 ? -27.155 65.763 32.897 1.00 39.63 102 PHE A C 1
ATOM 739 O O . PHE A 1 102 ? -26.517 66.478 32.124 1.00 42.06 102 PHE A O 1
ATOM 747 N N . SER A 1 103 ? -28.479 65.666 32.865 1.00 46.62 103 SER A N 1
ATOM 748 C CA . SER A 1 103 ? -29.289 66.469 31.954 1.00 43.84 103 SER A CA 1
ATOM 749 C C . SER A 1 103 ? -28.808 66.376 30.508 1.00 46.46 103 SER A C 1
ATOM 750 O O . SER A 1 103 ? -28.683 67.391 29.819 1.00 40.87 103 SER A O 1
ATOM 753 N N . PHE A 1 104 ? -28.419 65.175 30.090 1.00 37.07 104 PHE A N 1
ATOM 754 C CA . PHE A 1 104 ? -28.028 64.960 28.702 1.00 35.67 104 PHE A CA 1
ATOM 755 C C . PHE A 1 104 ? -29.269 64.941 27.820 1.00 33.64 104 PHE A C 1
ATOM 756 O O . PHE A 1 104 ? -30.238 64.239 28.116 1.00 40.24 104 PHE A O 1
ATOM 764 N N . LEU A 1 105 ? -29.210 65.671 26.712 1.00 32.27 105 LEU A N 1
ATOM 765 C CA . LEU A 1 105 ? -30.293 65.679 25.741 1.00 40.24 105 LEU A CA 1
ATOM 766 C C . LEU A 1 105 ? -30.213 64.419 24.886 1.00 42.27 105 LEU A C 1
ATOM 767 O O . LEU A 1 105 ? -31.238 63.862 24.499 1.00 43.71 105 LEU A O 1
ATOM 772 N N . GLN A 1 106 ? -29.017 63.840 24.838 1.00 49.92 106 GLN A N 1
ATOM 773 C CA . GLN A 1 106 ? -28.772 62.640 24.047 1.00 45.52 106 GLN A CA 1
ATOM 774 C C . GLN A 1 106 ? -27.707 61.758 24.702 1.00 47.48 106 GLN A C 1
ATOM 775 O O . GLN A 1 106 ? -26.604 62.220 24.998 1.00 36.96 106 GLN A O 1
ATOM 781 N N . LEU A 1 107 ? -28.058 60.502 24.964 1.00 40.97 107 LEU A N 1
ATOM 782 C CA . LEU A 1 107 ? -27.113 59.547 25.541 1.00 41.72 107 LEU A CA 1
ATOM 783 C C . LEU A 1 107 ? -27.180 58.190 24.845 1.00 45.46 107 LEU A C 1
ATOM 784 O O . LEU A 1 107 ? -28.239 57.568 24.789 1.00 43.40 107 LEU A O 1
ATOM 789 N N . GLU A 1 108 ? -26.042 57.729 24.333 1.00 37.96 108 GLU A N 1
ATOM 790 C CA . GLU A 1 108 ? -25.951 56.388 23.760 1.00 34.97 108 GLU A CA 1
ATOM 791 C C . GLU A 1 108 ? -24.948 55.563 24.553 1.00 30.58 108 GLU A C 1
ATOM 792 O O . GLU A 1 108 ? -24.010 56.112 25.122 1.00 30.24 108 GLU A O 1
ATOM 798 N N . VAL A 1 109 ? -25.312 54.316 24.827 1.00 29.13 109 VAL A N 1
ATOM 799 C CA . VAL A 1 109 ? -24.424 53.405 25.535 1.00 27.08 109 VAL A CA 1
ATOM 800 C C . VAL A 1 109 ? -24.217 52.160 24.688 1.00 27.06 109 VAL A C 1
ATOM 801 O O . VAL A 1 109 ? -25.179 51.495 24.299 1.00 28.62 109 VAL A O 1
ATOM 805 N N . ILE A 1 110 ? -22.979 51.952 24.258 1.00 28.36 110 ILE A N 1
ATOM 806 C CA . ILE A 1 110 ? -22.685 50.886 23.314 1.00 27.79 110 ILE A CA 1
ATOM 807 C C . ILE A 1 110 ? -21.573 49.969 23.805 1.00 26.54 110 ILE A C 1
ATOM 808 O O . ILE A 1 110 ? -20.676 50.385 24.543 1.00 28.35 110 ILE A O 1
ATOM 813 N N . ASN A 1 111 ? -21.566 48.756 23.273 1.00 23.72 111 ASN A N 1
ATOM 814 C CA . ASN A 1 111 ? -20.506 47.799 23.552 1.00 25.21 111 ASN A CA 1
ATOM 815 C C . ASN A 1 111 ? -19.190 48.239 22.896 1.00 25.64 111 ASN A C 1
ATOM 816 O O . ASN A 1 111 ? -19.198 48.904 21.863 1.00 24.03 111 ASN A O 1
ATOM 821 N N . ASP A 1 112 ? -18.067 47.765 23.426 1.00 30.08 112 ASP A N 1
ATOM 822 C CA . ASP A 1 112 ? -16.758 48.196 22.921 1.00 29.91 112 ASP A CA 1
ATOM 823 C C . ASP A 1 112 ? -16.461 47.818 21.469 1.00 32.06 112 ASP A C 1
ATOM 824 O O . ASP A 1 112 ? -15.864 48.600 20.730 1.00 26.33 112 ASP A O 1
ATOM 829 N N . PHE A 1 113 ? -16.834 46.611 21.058 1.00 26.05 113 PHE A N 1
ATOM 830 C CA . PHE A 1 113 ? -16.648 46.234 19.664 1.00 25.44 113 PHE A CA 1
ATOM 831 C C . PHE A 1 113 ? -17.611 46.951 18.746 1.00 28.90 113 PHE A C 1
ATOM 832 O O . PHE A 1 113 ? -17.355 47.044 17.554 1.00 25.97 113 PHE A O 1
ATOM 840 N N . ALA A 1 114 ? -18.803 47.267 19.247 1.00 24.02 114 ALA A N 1
ATOM 841 C CA . ALA A 1 114 ? -19.725 48.063 18.451 1.00 25.17 114 ALA A CA 1
ATOM 842 C C . ALA A 1 114 ? -19.076 49.422 18.174 1.00 27.99 114 ALA A C 1
ATOM 843 O O . ALA A 1 114 ? -19.096 49.911 17.041 1.00 25.47 114 ALA A O 1
ATOM 845 N N . ALA A 1 115 ? -18.359 49.932 19.175 1.00 25.23 115 ALA A N 1
ATOM 846 C CA . ALA A 1 115 ? -17.638 51.202 19.063 1.00 22.08 115 ALA A CA 1
ATOM 847 C C . ALA A 1 115 ? -16.500 51.105 18.031 1.00 24.56 115 ALA A C 1
ATOM 848 O O . ALA A 1 115 ? -16.270 52.025 17.242 1.00 22.50 115 ALA A O 1
ATOM 850 N N . PHE A 1 116 ? -15.861 49.944 17.975 1.00 23.76 116 PHE A N 1
ATOM 851 C CA . PHE A 1 116 ? -14.805 49.681 16.991 1.00 22.35 116 PHE A CA 1
ATOM 852 C C . PHE A 1 116 ? -15.380 49.710 15.570 1.00 25.23 116 PHE A C 1
ATOM 853 O O . PHE A 1 116 ? -14.846 50.404 14.703 1.00 21.59 116 PHE A O 1
ATOM 861 N N . ALA A 1 117 ? -16.609 49.219 15.416 1.00 22.99 117 ALA A N 1
ATOM 862 C CA . ALA A 1 117 ? -17.280 49.246 14.105 1.00 24.59 117 ALA A CA 1
ATOM 863 C C . ALA A 1 117 ? -17.683 50.668 13.718 1.00 23.23 117 ALA A C 1
ATOM 864 O O . ALA A 1 117 ? -17.419 51.109 12.595 1.00 24.13 117 ALA A O 1
ATOM 866 N N . TYR A 1 118 ? -18.247 51.408 14.671 1.00 20.70 118 TYR A N 1
ATOM 867 C CA . TYR A 1 118 ? -18.619 52.799 14.441 1.00 24.11 118 TYR A CA 1
ATOM 868 C C . TYR A 1 118 ? -17.398 53.629 14.052 1.00 22.81 118 TYR A C 1
ATOM 869 O O . TYR A 1 118 ? -17.497 54.544 13.225 1.00 26.91 118 TYR A O 1
ATOM 878 N N . ALA A 1 119 ? -16.270 53.349 14.698 1.00 23.14 119 ALA A N 1
ATOM 879 C CA . ALA A 1 119 ? -15.034 54.106 14.476 1.00 23.89 119 ALA A CA 1
ATOM 880 C C . ALA A 1 119 ? -14.385 53.876 13.109 1.00 26.69 119 ALA A C 1
ATOM 881 O O . ALA A 1 119 ? -13.652 54.732 12.607 1.00 24.52 119 ALA A O 1
ATOM 883 N N . ALA A 1 120 ? -14.593 52.689 12.546 1.00 22.09 120 ALA A N 1
ATOM 884 C CA . ALA A 1 120 ? -13.836 52.244 11.378 1.00 26.97 120 ALA A CA 1
ATOM 885 C C . ALA A 1 120 ? -13.642 53.289 10.270 1.00 26.30 120 ALA A C 1
ATOM 886 O O . ALA A 1 120 ? -12.527 53.471 9.787 1.00 27.50 120 ALA A O 1
ATOM 888 N N . PRO A 1 121 ? -14.704 54.022 9.909 1.00 26.63 121 PRO A N 1
ATOM 889 C CA . PRO A 1 121 ? -14.578 54.989 8.812 1.00 28.43 121 PRO A CA 1
ATOM 890 C C . PRO A 1 121 ? -13.788 56.250 9.171 1.00 35.97 121 PRO A C 1
ATOM 891 O O . PRO A 1 121 ? -13.483 57.053 8.286 1.00 32.41 121 PRO A O 1
ATOM 895 N N . TYR A 1 122 ? -13.428 56.400 10.442 1.00 29.74 122 TYR A N 1
ATOM 896 C CA . TYR A 1 122 ? -12.826 57.643 10.928 1.00 32.08 122 TYR A CA 1
ATOM 897 C C . TYR A 1 122 ? -11.457 57.428 11.553 1.00 34.24 122 TYR A C 1
ATOM 898 O O . TYR A 1 122 ? -11.063 58.159 12.463 1.00 39.34 122 TYR A O 1
ATOM 907 N N . LEU A 1 123 ? -10.720 56.445 11.054 1.00 34.44 123 LEU A N 1
ATOM 908 C CA . LEU A 1 123 ? -9.436 56.111 11.649 1.00 34.50 123 LEU A CA 1
ATOM 909 C C . LEU A 1 123 ? -8.296 56.933 11.059 1.00 38.84 123 LEU A C 1
ATOM 910 O O . LEU A 1 123 ? -8.476 57.598 10.044 1.00 41.89 123 LEU A O 1
ATOM 915 N N . ASP A 1 124 ? -7.218 57.059 11.828 1.00 45.40 124 ASP A N 1
ATOM 916 C CA . ASP A 1 124 ? -6.037 57.813 11.408 1.00 55.73 124 ASP A CA 1
ATOM 917 C C . ASP A 1 124 ? -5.227 57.004 10.397 1.00 57.36 124 ASP A C 1
ATOM 918 O O . ASP A 1 124 ? -4.425 56.152 10.773 1.00 46.64 124 ASP A O 1
ATOM 923 N N . SER A 1 125 ? -5.488 57.234 9.114 1.00 74.29 125 SER A N 1
ATOM 924 C CA . SER A 1 125 ? -4.828 56.487 8.048 1.00 76.04 125 SER A CA 1
ATOM 925 C C . SER A 1 125 ? -3.330 56.312 8.291 1.00 89.24 125 SER A C 1
ATOM 926 O O . SER A 1 125 ? -2.788 55.216 8.132 1.00 78.66 125 SER A O 1
ATOM 929 N N . ASN A 1 126 ? -2.674 57.386 8.718 1.00 87.93 126 ASN A N 1
ATOM 930 C CA . ASN A 1 126 ? -1.230 57.368 8.920 1.00 75.88 126 ASN A CA 1
ATOM 931 C C . ASN A 1 126 ? -0.795 56.791 10.262 1.00 60.03 126 ASN A C 1
ATOM 932 O O . ASN A 1 126 ? 0.390 56.800 10.591 1.00 70.30 126 ASN A O 1
ATOM 937 N N . GLN A 1 127 ? -1.740 56.221 11.003 1.00 49.99 127 GLN A N 1
ATOM 938 C CA . GLN A 1 127 ? -1.424 55.639 12.302 1.00 43.03 127 GLN A CA 1
ATOM 939 C C . GLN A 1 127 ? -1.784 54.158 12.380 1.00 48.32 127 GLN A C 1
ATOM 940 O O . GLN A 1 127 ? -1.796 53.567 13.461 1.00 63.03 127 GLN A O 1
ATOM 946 N N . ASN A 1 128 ? -1.967 53.541 11.219 1.00 36.09 128 ASN A N 1
ATOM 947 C CA . ASN A 1 128 ? -2.280 52.118 11.149 1.00 31.34 128 ASN A CA 1
ATOM 948 C C . ASN A 1 128 ? -1.429 51.403 10.105 1.00 32.71 128 ASN A C 1
ATOM 949 O O . ASN A 1 128 ? -0.673 52.039 9.376 1.00 35.44 128 ASN A O 1
ATOM 954 N N . VAL A 1 129 ? -1.481 50.075 10.102 1.00 30.03 129 VAL A N 1
ATOM 955 C CA . VAL A 1 129 ? -0.595 49.289 9.256 1.00 29.37 129 VAL A CA 1
ATOM 956 C C . VAL A 1 129 ? -1.402 48.475 8.253 1.00 29.36 129 VAL A C 1
ATOM 957 O O . VAL A 1 129 ? -2.272 47.695 8.638 1.00 25.89 129 VAL A O 1
ATOM 961 N N . VAL A 1 130 ? -1.105 48.650 6.970 1.00 32.61 130 VAL A N 1
ATOM 962 C CA . VAL A 1 130 ? -1.745 47.844 5.939 1.00 30.87 130 VAL A CA 1
ATOM 963 C C . VAL A 1 130 ? -1.197 46.429 5.981 1.00 29.81 130 VAL A C 1
ATOM 964 O O . VAL A 1 130 ? 0.019 46.223 5.938 1.00 29.93 130 VAL A O 1
ATOM 968 N N . ILE A 1 131 ? -2.081 45.469 6.235 1.00 24.56 131 ILE A N 1
ATOM 969 C CA . ILE A 1 131 ? -1.700 44.071 6.212 1.00 25.78 131 ILE A CA 1
ATOM 970 C C . ILE A 1 131 ? -1.836 43.531 4.796 1.00 27.94 131 ILE A C 1
ATOM 971 O O . ILE A 1 131 ? -0.922 42.890 4.278 1.00 29.95 131 ILE A O 1
ATOM 976 N N . LYS A 1 132 ? -2.922 43.911 4.132 1.00 27.23 132 LYS A N 1
ATOM 977 C CA . LYS A 1 132 ? -3.130 43.548 2.730 1.00 26.96 132 LYS A CA 1
ATOM 978 C C . LYS A 1 132 ? -3.829 44.695 1.999 1.00 29.02 132 LYS A C 1
ATOM 979 O O . LYS A 1 132 ? -4.786 45.269 2.514 1.00 27.09 132 LYS A O 1
ATOM 985 N N . ALA A 1 133 ? -3.257 45.144 0.883 1.00 26.37 133 ALA A N 1
ATOM 986 C CA . ALA A 1 133 ? -3.934 46.142 0.051 1.00 31.82 133 ALA A CA 1
ATOM 987 C C . ALA A 1 133 ? -5.186 45.483 -0.547 1.00 24.82 133 ALA A C 1
ATOM 988 O O . ALA A 1 133 ? -5.264 44.256 -0.568 1.00 31.31 133 ALA A O 1
ATOM 990 N N . GLY A 1 134 ? -6.165 46.263 -1.017 1.00 39.29 134 GLY A N 1
ATOM 991 C CA . GLY A 1 134 ? -6.089 47.715 -1.027 1.00 48.53 134 GLY A CA 1
ATOM 992 C C . GLY A 1 134 ? -7.368 48.503 -1.294 1.00 45.66 134 GLY A C 1
ATOM 993 O O . GLY A 1 134 ? -7.551 49.575 -0.718 1.00 65.67 134 GLY A O 1
ATOM 994 N N . GLN A 1 135 ? -8.281 47.982 -2.114 1.00 43.02 135 GLN A N 1
ATOM 995 C CA . GLN A 1 135 ? -9.403 48.815 -2.585 1.00 45.07 135 GLN A CA 1
ATOM 996 C C . GLN A 1 135 ? -10.737 48.755 -1.830 1.00 40.32 135 GLN A C 1
ATOM 997 O O . GLN A 1 135 ? -11.667 48.086 -2.279 1.00 34.81 135 GLN A O 1
ATOM 1003 N N . ALA A 1 136 ? -10.934 49.736 -0.952 1.00 37.85 136 ALA A N 1
ATOM 1004 C CA . ALA A 1 136 ? -12.144 49.814 -0.132 1.00 33.89 136 ALA A CA 1
ATOM 1005 C C . ALA A 1 136 ? -13.359 50.289 -0.925 1.00 44.73 136 ALA A C 1
ATOM 1006 O O . ALA A 1 136 ? -13.279 51.258 -1.679 1.00 39.42 136 ALA A O 1
ATOM 1008 N N . ASP A 1 137 ? -14.496 49.631 -0.716 1.00 34.50 137 ASP A N 1
ATOM 1009 C CA . ASP A 1 137 ? -15.761 50.088 -1.284 1.00 33.54 137 ASP A CA 1
ATOM 1010 C C . ASP A 1 137 ? -16.564 50.840 -0.228 1.00 37.75 137 ASP A C 1
ATOM 1011 O O . ASP A 1 137 ? -17.037 50.252 0.748 1.00 32.39 137 ASP A O 1
ATOM 1016 N N . GLU A 1 138 ? -16.622 52.160 -0.385 1.00 37.65 138 GLU A N 1
ATOM 1017 C CA . GLU A 1 138 ? -17.270 53.052 0.574 1.00 42.49 138 GLU A CA 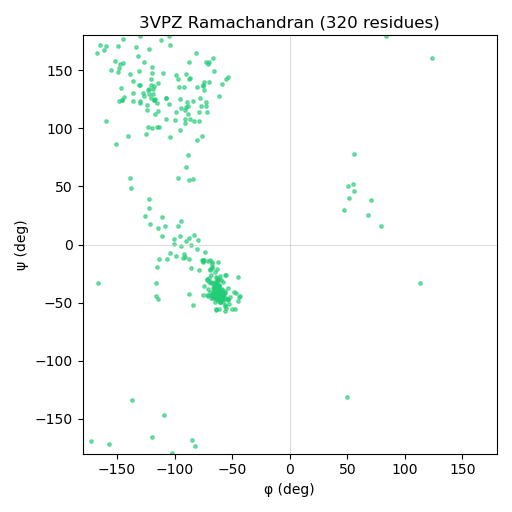1
ATOM 1018 C C . GLU A 1 138 ? -18.733 52.715 0.845 1.00 37.60 138 GLU A C 1
ATOM 1019 O O . GLU A 1 138 ? -19.286 53.117 1.867 1.00 38.87 138 GLU A O 1
ATOM 1025 N N . ASN A 1 139 ? -19.392 52.087 -0.122 1.00 36.51 139 ASN A N 1
ATOM 1026 C CA . ASN A 1 139 ? -20.805 51.751 0.026 1.00 36.45 139 ASN A CA 1
ATOM 1027 C C . ASN A 1 139 ? -21.063 50.332 0.530 1.00 38.53 139 ASN A C 1
ATOM 1028 O O . ASN A 1 139 ? -22.190 49.847 0.458 1.00 38.62 139 ASN A O 1
ATOM 1033 N N . SER A 1 140 ? -20.003 49.629 0.923 1.00 34.01 140 SER A N 1
ATOM 1034 C CA . SER A 1 140 ? -20.144 48.263 1.430 1.00 25.93 140 SER A CA 1
ATOM 1035 C C . SER A 1 140 ? -19.825 48.173 2.921 1.00 27.55 140 SER A C 1
ATOM 1036 O O . SER A 1 140 ? -19.295 49.112 3.517 1.00 26.12 140 SER A O 1
ATOM 1039 N N . ASN A 1 141 ? -20.014 46.985 3.481 1.00 22.50 141 ASN A N 1
ATOM 1040 C CA . ASN A 1 141 ? -19.808 46.797 4.914 1.00 20.16 141 ASN A CA 1
ATOM 1041 C C . ASN A 1 141 ? -18.336 46.801 5.306 1.00 19.12 141 ASN A C 1
ATOM 1042 O O . ASN A 1 141 ? -17.464 46.432 4.519 1.00 26.89 141 ASN A O 1
ATOM 1047 N N . ILE A 1 142 ? -18.082 47.109 6.574 1.00 21.25 142 ILE A N 1
ATOM 1048 C CA . ILE A 1 142 ? -16.737 47.020 7.134 1.00 20.54 142 ILE A CA 1
ATOM 1049 C C . ILE A 1 142 ? -16.763 46.014 8.274 1.00 23.81 142 ILE A C 1
ATOM 1050 O O . ILE A 1 142 ? -17.569 46.145 9.190 1.00 25.25 142 ILE A O 1
ATOM 1055 N N . ALA A 1 143 ? -15.837 45.060 8.254 1.00 20.93 143 ALA A N 1
ATOM 1056 C CA . ALA A 1 143 ? -15.718 44.089 9.341 1.00 23.44 143 ALA A CA 1
ATOM 1057 C C . ALA A 1 143 ? -14.641 44.535 10.316 1.00 28.49 143 ALA A C 1
ATOM 1058 O O . ALA A 1 143 ? -13.570 44.989 9.899 1.00 22.05 143 ALA A O 1
ATOM 1060 N N . VAL A 1 144 ? -14.884 44.299 11.603 1.00 21.75 144 VAL A N 1
ATOM 1061 C CA . VAL A 1 144 ? -13.875 44.552 12.630 1.00 23.36 144 VAL A CA 1
ATOM 1062 C C . VAL A 1 144 ? -13.737 43.331 13.542 1.00 25.35 144 VAL A C 1
ATOM 1063 O O . VAL A 1 144 ? -14.713 42.618 13.790 1.00 23.47 144 VAL A O 1
ATOM 1067 N N . MET A 1 145 ? -12.495 42.976 13.865 1.00 22.75 145 MET A N 1
ATOM 1068 C CA . MET A 1 145 ? -12.217 41.806 14.701 1.00 22.46 145 MET A CA 1
ATOM 1069 C C . MET A 1 145 ? -11.013 42.084 15.579 1.00 23.67 145 MET A C 1
ATOM 1070 O O . MET A 1 145 ? -10.174 42.922 15.249 1.00 25.90 145 MET A O 1
ATOM 1075 N N . GLY A 1 146 ? -10.921 41.382 16.698 1.00 22.79 146 GLY A N 1
ATOM 1076 C CA . GLY A 1 146 ? -9.834 41.648 17.631 1.00 26.34 146 GLY A CA 1
ATOM 1077 C C . GLY A 1 146 ? -9.551 40.512 18.584 1.00 27.74 146 GLY A C 1
ATOM 1078 O O . GLY A 1 146 ? -10.378 40.201 19.440 1.00 29.99 146 GLY A O 1
ATOM 1079 N N . PRO A 1 147 ? -8.440 39.794 18.349 1.00 23.59 147 PRO A N 1
ATOM 1080 C CA . PRO A 1 147 ? -7.977 38.784 19.288 1.00 25.77 147 PRO A CA 1
ATOM 1081 C C . PRO A 1 147 ? -7.410 39.447 20.540 1.00 30.17 147 PRO A C 1
ATOM 1082 O O . PRO A 1 147 ? -6.574 40.347 20.434 1.00 32.24 147 PRO A O 1
ATOM 1086 N N . GLY A 1 148 ? -8.093 39.238 21.656 1.00 30.27 148 GLY A N 1
ATOM 1087 C CA . GLY A 1 148 ? -7.639 39.752 22.940 1.00 33.58 148 GLY A CA 1
ATOM 1088 C C . GLY A 1 148 ? -7.819 38.675 23.983 1.00 29.01 148 GLY A C 1
ATOM 1089 O O . GLY A 1 148 ? -7.502 37.507 23.737 1.00 30.70 148 GLY A O 1
ATOM 1090 N N . THR A 1 149 ? -8.385 39.045 25.128 1.00 31.15 149 THR A N 1
ATOM 1091 C CA . THR A 1 149 ? -8.745 38.051 26.131 1.00 32.39 149 THR A CA 1
ATOM 1092 C C . THR A 1 149 ? -9.706 37.044 25.512 1.00 32.99 149 THR A C 1
ATOM 1093 O O . THR A 1 149 ? -9.571 35.839 25.709 1.00 29.27 149 THR A O 1
ATOM 1097 N N . GLY A 1 150 ? -10.677 37.553 24.760 1.00 28.19 150 GLY A N 1
ATOM 1098 C CA . GLY A 1 150 ? -11.521 36.711 23.923 1.00 25.17 150 GLY A CA 1
ATOM 1099 C C . GLY A 1 150 ? -11.358 37.137 22.470 1.00 25.58 150 GLY A C 1
ATOM 1100 O O . GLY A 1 150 ? -10.388 37.815 22.128 1.00 32.00 150 GLY A O 1
ATOM 1101 N N . PHE A 1 151 ? -12.258 36.684 21.598 1.00 24.82 151 PHE A N 1
ATOM 1102 C CA . PHE A 1 151 ? -12.241 37.119 20.200 1.00 21.45 151 PHE A CA 1
ATOM 1103 C C . PHE A 1 151 ? -13.535 37.874 19.885 1.00 23.25 151 PHE A C 1
ATOM 1104 O O . PHE A 1 151 ? -14.618 37.291 19.910 1.00 29.41 151 PHE A O 1
ATOM 1112 N N . GLY A 1 152 ? -13.422 39.175 19.639 1.00 23.95 152 GLY A N 1
ATOM 1113 C CA . GLY A 1 152 ? -14.578 39.993 19.301 1.00 24.54 152 GLY A CA 1
ATOM 1114 C C . GLY A 1 152 ? -14.693 40.219 17.803 1.00 27.23 152 GLY A C 1
ATOM 1115 O O . GLY A 1 152 ? -13.701 40.173 17.080 1.00 24.76 152 GLY A O 1
ATOM 1116 N N . ALA A 1 153 ? -15.926 40.298 17.316 1.00 21.13 153 ALA A N 1
ATOM 1117 C CA . ALA A 1 153 ? -16.174 40.526 15.897 1.00 18.15 153 ALA A CA 1
ATOM 1118 C C . ALA A 1 153 ? -17.441 41.348 15.752 1.00 23.55 153 ALA A C 1
ATOM 1119 O O . ALA A 1 153 ? -18.432 41.088 16.430 1.00 22.38 153 ALA A O 1
ATOM 1121 N N . ALA A 1 154 ? -17.394 42.367 14.902 1.00 21.92 154 ALA A N 1
ATOM 1122 C CA . ALA A 1 154 ? -18.572 43.182 14.627 1.00 20.42 154 ALA A CA 1
ATOM 1123 C C . ALA A 1 154 ? -18.495 43.703 13.201 1.00 24.41 154 ALA A C 1
ATOM 1124 O O . ALA A 1 154 ? -17.494 43.508 12.515 1.00 22.13 154 ALA A O 1
ATOM 1126 N N . CYS A 1 155 ? -19.579 44.306 12.733 1.00 20.17 155 CYS A N 1
ATOM 1127 C CA . CYS A 1 155 ? -19.615 44.794 11.357 1.00 18.81 155 CYS A CA 1
ATOM 1128 C C . CYS A 1 155 ? -20.432 46.074 11.228 1.00 22.81 155 CYS A C 1
ATOM 1129 O O . CYS A 1 155 ? -21.498 46.192 11.833 1.00 25.12 155 CYS A O 1
ATOM 1132 N N . LEU A 1 156 ? -19.808 47.114 10.676 1.00 20.30 156 LEU A N 1
ATOM 1133 C CA . LEU A 1 156 ? -20.548 48.302 10.293 1.00 24.69 156 LEU A CA 1
ATOM 1134 C C . LEU A 1 156 ? -21.250 48.045 8.965 1.00 22.85 156 LEU A C 1
ATOM 1135 O O . LEU A 1 156 ? -20.603 47.888 7.924 1.00 22.23 156 LEU A O 1
ATOM 1140 N N . VAL A 1 157 ? -22.560 47.858 9.035 1.00 20.38 157 VAL A N 1
ATOM 1141 C CA . VAL A 1 157 ? -23.355 47.509 7.861 1.00 22.14 157 VAL A CA 1
ATOM 1142 C C . VAL A 1 157 ? -23.816 48.781 7.158 1.00 26.25 157 VAL A C 1
ATOM 1143 O O . VAL A 1 157 ? -24.399 49.656 7.792 1.00 24.19 157 VAL A O 1
ATOM 1147 N N . ARG A 1 158 ? -23.409 48.945 5.902 1.00 22.96 158 ARG A N 1
ATOM 1148 C CA . ARG A 1 158 ? -23.755 50.141 5.126 1.00 22.31 158 ARG A CA 1
ATOM 1149 C C . ARG A 1 158 ? -24.466 49.759 3.829 1.00 26.29 158 ARG A C 1
ATOM 1150 O O . ARG A 1 158 ? -23.952 48.966 3.052 1.00 25.31 158 ARG A O 1
ATOM 1158 N N . THR A 1 159 ? -25.696 50.231 3.647 1.00 23.71 159 THR A N 1
ATOM 1159 C CA . THR A 1 159 ? -26.444 49.880 2.444 1.00 23.30 159 THR A CA 1
ATOM 1160 C C . THR A 1 159 ? -27.005 51.131 1.796 1.00 30.23 159 THR A C 1
ATOM 1161 O O . THR A 1 159 ? -26.904 52.222 2.356 1.00 29.87 159 THR A O 1
ATOM 1165 N N . ALA A 1 160 ? -27.697 50.939 0.678 1.00 29.22 160 ALA A N 1
ATOM 1166 C CA . ALA A 1 160 ? -28.347 52.037 -0.014 1.00 33.35 160 ALA A CA 1
ATOM 1167 C C . ALA A 1 160 ? -29.675 52.424 0.640 1.00 37.64 160 ALA A C 1
ATOM 1168 O O . ALA A 1 160 ? -30.337 53.356 0.185 1.00 38.21 160 ALA A O 1
ATOM 1170 N N . GLN A 1 161 ? -30.008 51.782 1.763 1.00 29.85 161 GLN A N 1
ATOM 1171 C CA . GLN A 1 161 ? -31.217 52.126 2.527 1.00 30.51 161 GLN A CA 1
ATOM 1172 C C . GLN A 1 161 ? -30.942 52.658 3.941 1.00 32.12 161 GLN A C 1
ATOM 1173 O O . GLN A 1 161 ? -31.745 53.411 4.491 1.00 32.08 161 GLN A O 1
ATOM 1179 N N . SER A 1 162 ? -29.881 52.168 4.578 1.00 27.62 162 SER A N 1
ATOM 1180 C CA . SER A 1 162 ? -29.530 52.603 5.936 1.00 26.25 162 SER A CA 1
ATOM 1181 C C . SER A 1 162 ? -28.185 52.025 6.372 1.00 20.26 162 SER A C 1
ATOM 1182 O O . SER A 1 162 ? -27.537 51.319 5.602 1.00 27.40 162 SER A O 1
ATOM 1185 N N . SER A 1 163 ? -27.878 52.178 7.657 1.00 24.59 163 SER A N 1
ATOM 1186 C CA . SER A 1 163 ? -26.678 51.592 8.249 1.00 23.20 163 SER A CA 1
ATOM 1187 C C . SER A 1 163 ? -26.913 51.224 9.711 1.00 21.42 163 SER A C 1
ATOM 1188 O O . SER A 1 163 ? -27.824 51.750 10.355 1.00 30.74 163 SER A O 1
ATOM 1191 N N . ALA A 1 164 ? -26.191 50.214 10.188 1.00 21.53 164 ALA A N 1
ATOM 1192 C CA . ALA A 1 164 ? -26.268 49.820 11.587 1.00 21.08 164 ALA A CA 1
ATOM 1193 C C . ALA A 1 164 ? -25.041 48.997 11.952 1.00 21.83 164 ALA A C 1
ATOM 1194 O O . ALA A 1 164 ? -24.277 48.594 11.077 1.00 26.25 164 ALA A O 1
ATOM 1196 N N . VAL A 1 165 ? -24.829 48.785 13.246 1.00 23.06 165 VAL A N 1
ATOM 1197 C CA . VAL A 1 165 ? -23.713 47.966 13.683 1.00 23.25 165 VAL A CA 1
ATOM 1198 C C . VAL A 1 165 ? -24.168 46.590 14.149 1.00 22.77 165 VAL A C 1
ATOM 1199 O O . VAL A 1 165 ? -25.055 46.475 15.003 1.00 22.24 165 VAL A O 1
ATOM 1203 N N . LEU A 1 166 ? -23.639 45.564 13.486 1.00 18.45 166 LEU A N 1
ATOM 1204 C CA . LEU A 1 166 ? -23.895 44.177 13.849 1.00 19.62 166 LEU A CA 1
ATOM 1205 C C . LEU A 1 166 ? -22.965 43.735 14.969 1.00 20.01 166 LEU A C 1
ATOM 1206 O O . LEU A 1 166 ? -21.748 43.747 14.805 1.00 22.44 166 LEU A O 1
ATOM 1211 N N . SER A 1 167 ? -23.533 43.610 16.164 1.00 21.25 167 SER A N 1
ATOM 1212 C CA . SER A 1 167 ? -22.847 42.991 17.295 1.00 23.76 167 SER A CA 1
ATOM 1213 C C . SER A 1 167 ? -23.070 41.481 17.241 1.00 23.80 167 SER A C 1
ATOM 1214 O O . SER A 1 167 ? -24.114 41.009 16.780 1.00 23.29 167 SER A O 1
ATOM 1217 N N . SER A 1 168 ? -22.047 40.721 17.609 1.00 21.14 168 SER A N 1
ATOM 1218 C CA . SER A 1 168 ? -22.077 39.279 17.372 1.00 23.66 168 SER A CA 1
ATOM 1219 C C . SER A 1 168 ? -21.395 38.468 18.459 1.00 22.16 168 SER A C 1
ATOM 1220 O O . SER A 1 168 ? -20.788 39.011 19.391 1.00 23.87 168 SER A O 1
ATOM 1223 N N . GLU A 1 169 ? -21.472 37.152 18.307 1.00 21.39 169 GLU A N 1
ATOM 1224 C CA . GLU A 1 169 ? -20.685 36.233 19.110 1.00 21.77 169 GLU A CA 1
ATOM 1225 C C . GLU A 1 169 ? -19.847 35.394 18.156 1.00 22.33 169 GLU A C 1
ATOM 1226 O O . GLU A 1 169 ? -19.718 34.174 18.312 1.00 24.60 169 GLU A O 1
ATOM 1232 N N . GLY A 1 170 ? -19.352 36.054 17.112 1.00 21.71 170 GLY A N 1
ATOM 1233 C CA . GLY A 1 170 ? -18.645 35.403 16.021 1.00 21.71 170 GLY A CA 1
ATOM 1234 C C . GLY A 1 170 ? -17.347 34.719 16.407 1.00 20.89 170 GLY A C 1
ATOM 1235 O O . GLY A 1 170 ? -16.934 33.760 15.759 1.00 21.00 170 GLY A O 1
ATOM 1236 N N . GLY A 1 171 ? -16.772 35.125 17.534 1.00 20.17 171 GLY A N 1
ATOM 1237 C CA . GLY A 1 171 ? -15.595 34.440 18.057 1.00 21.95 171 GLY A CA 1
ATOM 1238 C C . GLY A 1 171 ? -15.869 32.987 18.416 1.00 23.93 171 GLY A C 1
ATOM 1239 O O . GLY A 1 171 ? -14.944 32.201 18.603 1.00 25.76 171 GLY A O 1
ATOM 1240 N N . HIS A 1 172 ? -17.143 32.621 18.513 1.00 24.01 172 HIS A N 1
ATOM 1241 C CA . HIS A 1 172 ? -17.503 31.280 18.973 1.00 21.55 172 HIS A CA 1
ATOM 1242 C C . HIS A 1 172 ? -17.878 30.298 17.896 1.00 23.31 172 HIS A C 1
ATOM 1243 O O . HIS A 1 172 ? -18.303 29.181 18.199 1.00 24.37 172 HIS A O 1
ATOM 1250 N N . ILE A 1 173 ? -17.842 30.726 16.638 1.00 24.56 173 ILE A N 1
ATOM 1251 C CA . ILE A 1 173 ? -18.091 29.787 15.542 1.00 21.10 173 ILE A CA 1
ATOM 1252 C C . ILE A 1 173 ? -16.982 28.743 15.487 1.00 24.19 173 ILE A C 1
ATOM 1253 O O . ILE A 1 173 ? -15.863 28.982 15.957 1.00 24.10 173 ILE A O 1
ATOM 1258 N N . SER A 1 174 ? -17.326 27.540 15.038 1.00 23.22 174 SER A N 1
ATOM 1259 C CA . SER A 1 174 ? -16.335 26.484 14.899 1.00 23.65 174 SER A CA 1
ATOM 1260 C C . SER A 1 174 ? -15.173 26.935 14.024 1.00 26.80 174 SER A C 1
ATOM 1261 O O . SER A 1 174 ? -15.364 27.654 13.044 1.00 27.52 174 SER A O 1
ATOM 1264 N N . LEU A 1 175 ? -13.972 26.512 14.402 1.00 21.19 175 LEU A N 1
ATOM 1265 C CA . LEU A 1 175 ? -12.760 26.794 13.635 1.00 23.11 175 LEU A CA 1
ATOM 1266 C C . LEU A 1 175 ? -12.538 25.694 12.600 1.00 23.38 175 LEU A C 1
ATOM 1267 O O . LEU A 1 175 ? -12.302 24.535 12.949 1.00 24.89 175 LEU A O 1
ATOM 1272 N N . ALA A 1 176 ? -12.463 26.099 11.340 1.00 23.09 176 ALA A N 1
ATOM 1273 C CA . ALA A 1 176 ? -12.273 25.159 10.232 1.00 22.15 176 ALA A CA 1
ATOM 1274 C C . ALA A 1 17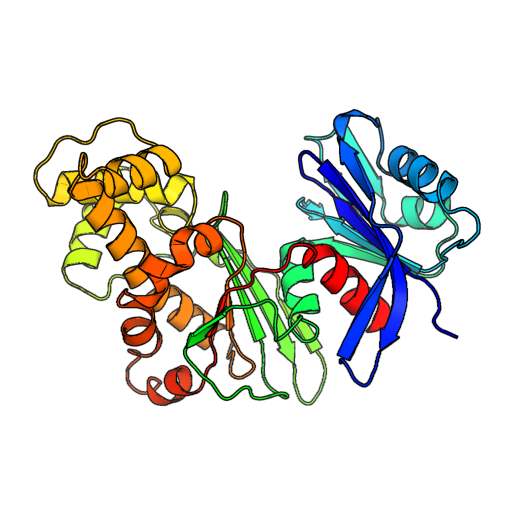6 ? -10.793 24.949 9.943 1.00 28.45 176 ALA A C 1
ATOM 1275 O O . ALA A 1 176 ? -10.010 25.900 9.958 1.00 28.83 176 ALA A O 1
ATOM 1277 N N . ALA A 1 177 ? -10.450 23.735 9.526 1.00 26.32 177 ALA A N 1
ATOM 1278 C CA . ALA A 1 177 ? -9.103 23.441 9.050 1.00 29.49 177 ALA A CA 1
ATOM 1279 C C . ALA A 1 177 ? -8.979 23.728 7.552 1.00 32.71 177 ALA A C 1
ATOM 1280 O O . ALA A 1 177 ? -9.897 23.467 6.781 1.00 30.92 177 ALA A O 1
ATOM 1282 N N . VAL A 1 178 ? -7.825 24.243 7.145 1.00 25.50 178 VAL A N 1
ATOM 1283 C CA . VAL A 1 178 ? -7.533 24.495 5.739 1.00 27.74 178 VAL A CA 1
ATOM 1284 C C . VAL A 1 178 ? -6.370 23.623 5.274 1.00 29.71 178 VAL A C 1
ATOM 1285 O O . VAL A 1 178 ? -6.503 22.862 4.315 1.00 32.91 178 VAL A O 1
ATOM 1289 N N . THR A 1 179 ? -5.330 23.553 6.097 1.00 29.22 179 THR A N 1
ATOM 1290 C CA . THR A 1 179 ? -4.156 22.746 5.763 1.00 32.66 179 THR A CA 1
ATOM 1291 C C . THR A 1 179 ? -4.136 21.445 6.556 1.00 31.04 179 THR A C 1
ATOM 1292 O O . THR A 1 179 ? -4.912 21.266 7.497 1.00 29.48 179 THR A O 1
ATOM 1296 N N . ASP A 1 180 ? -3.210 20.556 6.208 1.00 32.76 180 ASP A N 1
ATOM 1297 C CA . ASP A 1 180 ? -3.043 19.313 6.955 1.00 29.71 180 ASP A CA 1
ATOM 1298 C C . ASP A 1 180 ? -2.662 19.595 8.408 1.00 31.21 180 ASP A C 1
ATOM 1299 O O . ASP A 1 180 ? -3.157 18.941 9.325 1.00 30.47 180 ASP A O 1
ATOM 1304 N N . LEU A 1 181 ? -1.779 20.568 8.614 1.00 32.51 181 LEU A N 1
ATOM 1305 C CA . LEU A 1 181 ? -1.384 20.953 9.970 1.00 33.13 181 LEU A CA 1
ATOM 1306 C C . LEU A 1 181 ? -2.580 21.472 10.766 1.00 35.44 181 LEU A C 1
ATOM 1307 O O . LEU A 1 181 ? -2.799 21.051 11.900 1.00 31.53 181 LEU A O 1
ATOM 1312 N N . ASP A 1 182 ? -3.374 22.355 10.160 1.00 29.05 182 ASP A N 1
ATOM 1313 C CA . ASP A 1 182 ? -4.597 22.835 10.810 1.00 31.41 182 ASP A CA 1
ATOM 1314 C C . ASP A 1 182 ? -5.354 21.628 11.344 1.00 29.89 182 ASP A C 1
ATOM 1315 O O . ASP A 1 182 ? -5.855 21.645 12.471 1.00 28.62 182 ASP A O 1
ATOM 1320 N N . ALA A 1 183 ? -5.641 20.696 10.438 1.00 31.98 183 ALA A N 1
ATOM 1321 C CA . ALA A 1 183 ? -6.419 19.504 10.769 1.00 33.48 183 ALA A CA 1
ATOM 1322 C C . ALA A 1 183 ? -5.871 18.737 11.973 1.00 33.15 183 ALA A C 1
ATOM 1323 O O . ALA A 1 183 ? -6.627 18.361 12.868 1.00 32.53 183 ALA A O 1
ATOM 1325 N N . LYS A 1 184 ? -4.575 18.439 11.956 1.00 33.85 184 LYS A N 1
ATOM 1326 C CA . LYS A 1 184 ? -3.947 17.740 13.073 1.00 34.80 184 LYS A CA 1
ATOM 1327 C C . LYS A 1 184 ? -4.098 18.512 14.384 1.00 37.09 184 LYS A C 1
ATOM 1328 O O . LYS A 1 184 ? -4.326 17.923 15.440 1.00 33.39 184 LYS A O 1
ATOM 1334 N N . LEU A 1 185 ? -4.001 19.837 14.303 1.00 34.12 185 LEU A N 1
ATOM 1335 C CA . LEU A 1 185 ? -4.111 20.687 15.486 1.00 31.28 185 LEU A CA 1
ATOM 1336 C C . LEU A 1 185 ? -5.523 20.685 16.070 1.00 27.32 185 LEU A C 1
ATOM 1337 O O . LEU A 1 185 ? -5.699 20.736 17.288 1.00 28.26 185 LEU A O 1
ATOM 1342 N N . LEU A 1 186 ? -6.529 20.565 15.208 1.00 31.74 186 LEU A N 1
ATOM 1343 C CA . LEU A 1 186 ? -7.912 20.512 15.676 1.00 30.56 186 LEU A CA 1
ATOM 1344 C C . LEU A 1 186 ? -8.153 19.256 16.500 1.00 26.82 186 LEU A C 1
ATOM 1345 O O . LEU A 1 186 ? -8.789 19.308 17.552 1.00 27.73 186 LEU A O 1
ATOM 1350 N N . ILE A 1 187 ? -7.588 18.140 16.051 1.00 34.13 187 ILE A N 1
ATOM 1351 C CA . ILE A 1 187 ? -7.727 16.881 16.770 1.00 30.32 187 ILE A CA 1
ATOM 1352 C C . ILE A 1 187 ? -7.151 16.976 18.182 1.00 34.24 187 ILE A C 1
ATOM 1353 O O . ILE A 1 187 ? -7.833 16.663 19.161 1.00 34.44 187 ILE A O 1
ATOM 1358 N N . GLU A 1 188 ? -5.969 17.575 18.293 1.00 34.06 188 GLU A N 1
ATOM 1359 C CA . GLU A 1 188 ? -5.347 17.803 19.597 1.00 34.77 188 GLU A CA 1
ATOM 1360 C C . GLU A 1 188 ? -6.139 18.801 20.434 1.00 34.65 188 GLU A C 1
ATOM 1361 O O . GLU A 1 188 ? -6.336 18.603 21.630 1.00 34.58 188 GLU A O 1
ATOM 1367 N N . LEU A 1 189 ? -6.531 19.909 19.812 1.00 35.21 189 LEU A N 1
ATOM 1368 C CA . LEU A 1 189 ? -7.263 20.961 20.507 1.00 30.98 189 LEU A CA 1
ATOM 1369 C C . LEU A 1 189 ? -8.566 20.441 21.100 1.00 30.04 189 LEU A C 1
ATOM 1370 O O . LEU A 1 189 ? -8.880 20.702 22.269 1.00 28.92 189 LEU A O 1
ATOM 1375 N N . ARG A 1 190 ? -9.237 19.577 20.345 1.00 30.20 190 ARG A N 1
ATOM 1376 C CA . ARG A 1 190 ? -10.521 19.043 20.767 1.00 34.13 190 ARG A CA 1
ATOM 1377 C C . ARG A 1 190 ? -10.379 18.134 21.984 1.00 40.30 190 ARG A C 1
ATOM 1378 O O . ARG A 1 190 ? -11.332 17.954 22.740 1.00 34.66 190 ARG A O 1
ATOM 1386 N N . LYS A 1 191 ? -9.152 17.693 22.252 1.00 40.96 191 LYS A N 1
ATOM 1387 C CA . LYS A 1 191 ? -8.881 16.870 23.427 1.00 40.93 191 LYS A CA 1
ATOM 1388 C C . LYS A 1 191 ? -9.047 17.672 24.715 1.00 47.94 191 LYS A C 1
ATOM 1389 O O . LYS A 1 191 ? -9.486 17.134 25.732 1.00 42.40 191 LYS A O 1
ATOM 1395 N N . GLU A 1 192 ? -8.861 18.988 24.619 1.00 34.02 192 GLU A N 1
ATOM 1396 C CA . GLU A 1 192 ? -9.002 19.871 25.775 1.00 36.35 192 GLU A CA 1
ATOM 1397 C C . GLU A 1 192 ? -10.192 20.820 25.640 1.00 37.44 192 GLU A C 1
ATOM 1398 O O . GLU A 1 192 ? -10.611 21.447 26.615 1.00 34.41 192 GLU A O 1
ATOM 1404 N N . HIS A 1 193 ? -10.753 20.894 24.437 1.00 30.58 193 HIS A N 1
ATOM 1405 C CA . HIS A 1 193 ? -11.830 21.839 24.142 1.00 33.93 193 HIS A CA 1
ATOM 1406 C C . HIS A 1 193 ? -12.854 21.184 23.265 1.00 30.06 193 HIS A C 1
ATOM 1407 O O . HIS A 1 193 ? -12.682 21.126 22.046 1.00 32.55 193 HIS A O 1
ATOM 1414 N N . PRO A 1 194 ? -13.896 20.599 23.877 1.00 32.97 194 PRO A N 1
ATOM 1415 C CA . PRO A 1 194 ? -14.911 19.899 23.096 1.00 32.16 194 PRO A CA 1
ATOM 1416 C C . PRO A 1 194 ? -15.358 20.724 21.893 1.00 29.85 194 PRO A C 1
ATOM 1417 O O . PRO A 1 194 ? -15.494 20.191 20.792 1.00 36.53 194 PRO A O 1
ATOM 1421 N N . HIS A 1 195 ? -15.544 22.024 22.103 1.00 30.49 195 HIS A N 1
ATOM 1422 C CA . HIS A 1 195 ? -15.860 22.942 21.016 1.00 27.49 195 HIS A CA 1
ATOM 1423 C C . HIS A 1 195 ? -14.673 23.807 20.709 1.00 28.67 195 HIS A C 1
ATOM 1424 O O . HIS A 1 195 ? -14.269 24.631 21.532 1.00 27.75 195 HIS A O 1
ATOM 1431 N N . VAL A 1 196 ? -14.036 23.560 19.568 1.00 25.13 196 VAL A N 1
ATOM 1432 C CA . VAL A 1 196 ? -12.917 24.397 19.144 1.00 26.01 196 VAL A CA 1
ATOM 1433 C C . VAL A 1 196 ? -13.412 25.551 18.270 1.00 28.87 196 VAL A C 1
ATOM 1434 O O . VAL A 1 196 ? -13.801 25.354 17.119 1.00 26.17 196 VAL A O 1
ATOM 1438 N N . SER A 1 197 ? -13.447 26.748 18.845 1.00 25.94 197 SER A N 1
ATOM 1439 C CA . SER A 1 197 ? -13.962 27.920 18.138 1.00 24.03 197 SER A CA 1
ATOM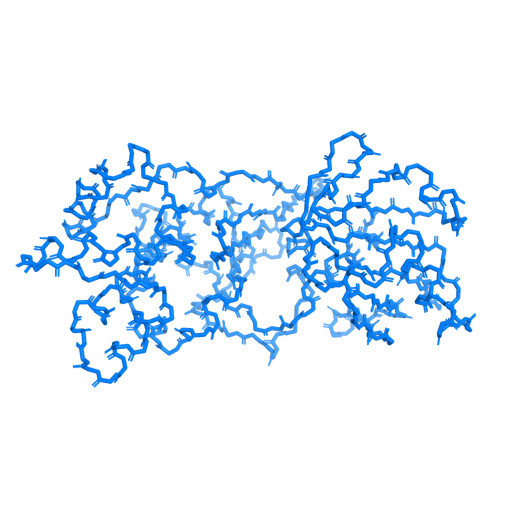 1440 C C . SER A 1 197 ? -12.799 28.803 17.705 1.00 23.08 197 SER A C 1
ATOM 1441 O O . SER A 1 197 ? -11.666 28.578 18.119 1.00 24.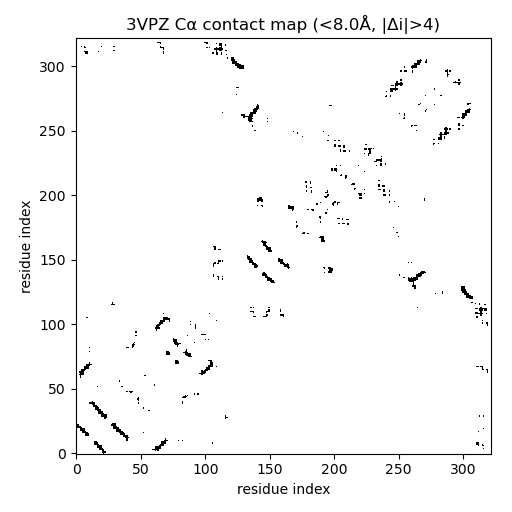35 197 SER A O 1
ATOM 1444 N N . LEU A 1 198 ? -13.108 29.913 17.043 1.00 20.16 198 LEU A N 1
ATOM 1445 C CA . LEU A 1 198 ? -12.070 30.889 16.732 1.00 22.23 198 LEU A CA 1
ATOM 1446 C C . LEU A 1 198 ? -11.371 31.299 18.031 1.00 24.24 198 LEU A C 1
ATOM 1447 O O . LEU A 1 198 ? -10.145 31.436 18.068 1.00 24.70 198 LEU A O 1
ATOM 1452 N N . GLU A 1 199 ? -12.167 31.585 19.060 1.00 21.73 199 GLU A N 1
ATOM 1453 C CA . GLU A 1 199 ? -11.633 32.085 20.334 1.00 22.66 199 GLU A CA 1
ATOM 1454 C C . GLU A 1 199 ? -10.751 31.067 21.053 1.00 24.22 199 GLU A C 1
ATOM 1455 O O . GLU A 1 199 ? -9.844 31.438 21.808 1.00 25.01 199 GLU A O 1
ATOM 1461 N N . THR A 1 200 ? -10.954 29.786 20.750 1.00 21.24 200 THR A N 1
ATOM 1462 C CA . THR A 1 200 ? -10.115 28.729 21.313 1.00 26.93 200 THR A CA 1
ATOM 1463 C C . THR A 1 200 ? -8.654 28.914 20.908 1.00 28.38 200 THR A C 1
ATOM 1464 O O . THR A 1 200 ? -7.744 28.563 21.662 1.00 28.97 200 THR A O 1
ATOM 1468 N N . VAL A 1 201 ? -8.433 29.547 19.762 1.00 22.58 201 VAL A N 1
ATOM 1469 C CA . VAL A 1 201 ? -7.077 29.753 19.267 1.00 24.03 201 VAL A CA 1
ATOM 1470 C C . VAL A 1 201 ? -6.655 31.215 19.206 1.00 26.42 201 VAL A C 1
ATOM 1471 O O . VAL A 1 201 ? -5.551 31.554 19.620 1.00 25.37 201 VAL A O 1
ATOM 1475 N N . PHE A 1 202 ? -7.523 32.067 18.662 1.00 23.58 202 PHE A N 1
ATOM 1476 C CA . PHE A 1 202 ? -7.174 33.467 18.395 1.00 23.79 202 PHE A CA 1
ATOM 1477 C C . PHE A 1 202 ? -7.479 34.404 19.562 1.00 27.19 202 PHE A C 1
ATOM 1478 O O . PHE A 1 202 ? -8.419 35.199 19.522 1.00 21.73 202 PHE A O 1
ATOM 1486 N N . SER A 1 203 ? -6.745 34.211 20.650 1.00 19.56 203 SER A N 1
ATOM 1487 C CA . SER A 1 203 ? -6.924 34.997 21.861 1.00 22.01 203 SER A CA 1
ATOM 1488 C C . SER A 1 203 ? -5.692 34.777 22.734 1.00 23.42 203 SER A C 1
ATOM 1489 O O . SER A 1 203 ? -4.820 33.974 22.390 1.00 21.69 203 SER A O 1
ATOM 1492 N N . GLY A 1 204 ? -5.577 35.546 23.810 1.00 27.11 204 GLY A N 1
ATOM 1493 C CA . GLY A 1 204 ? -4.466 35.383 24.744 1.00 29.12 204 GLY A CA 1
ATOM 1494 C C . GLY A 1 204 ? -4.389 33.966 25.284 1.00 27.03 204 GLY A C 1
ATOM 1495 O O . GLY A 1 204 ? -3.365 33.295 25.133 1.00 30.43 204 GLY A O 1
ATOM 1496 N N . PRO A 1 205 ? -5.504 33.467 25.833 1.00 24.12 205 PRO A N 1
ATOM 1497 C CA . PRO A 1 205 ? -5.551 32.082 26.295 1.00 26.27 205 PRO A CA 1
ATOM 1498 C C . PRO A 1 205 ? -5.395 31.103 25.135 1.00 29.39 205 PRO A C 1
ATOM 1499 O O . PRO A 1 205 ? -4.738 30.075 25.283 1.00 25.77 205 PRO A O 1
ATOM 1503 N N . GLY A 1 206 ? -5.908 31.479 23.964 1.00 29.36 206 GLY A N 1
ATOM 1504 C CA . GLY A 1 206 ? -5.830 30.640 22.769 1.00 26.20 206 GLY A CA 1
ATOM 1505 C C . GLY A 1 206 ? -4.411 30.354 22.310 1.00 26.39 206 GLY A C 1
ATOM 1506 O O . GLY A 1 206 ? -4.111 29.271 21.810 1.00 28.29 206 GLY A O 1
ATOM 1507 N N . ILE A 1 207 ? -3.522 31.325 22.479 1.00 28.09 207 ILE A N 1
ATOM 1508 C CA . ILE A 1 207 ? -2.134 31.120 22.092 1.00 22.00 207 ILE A CA 1
ATOM 1509 C C . ILE A 1 207 ? -1.505 29.999 22.916 1.00 24.81 207 ILE A C 1
ATOM 1510 O O . ILE A 1 207 ? -0.744 29.187 22.393 1.00 28.42 207 ILE A O 1
ATOM 1515 N N . ALA A 1 208 ? -1.854 29.943 24.196 1.00 26.30 208 ALA A N 1
ATOM 1516 C CA . ALA A 1 208 ? -1.426 28.846 25.062 1.00 27.86 208 ALA A CA 1
ATOM 1517 C C . ALA A 1 208 ? -2.049 27.528 24.607 1.00 31.31 208 ALA A C 1
ATOM 1518 O O . ALA A 1 208 ? -1.409 26.479 24.664 1.00 27.56 208 ALA A O 1
ATOM 1520 N N . HIS A 1 209 ? -3.335 27.558 24.273 1.00 30.27 209 HIS A N 1
ATOM 1521 C CA . HIS A 1 209 ? -3.989 26.352 23.771 1.00 28.46 209 HIS A CA 1
ATOM 1522 C C . HIS A 1 209 ? -3.291 25.857 22.542 1.00 27.33 209 HIS A C 1
ATOM 1523 O O . HIS A 1 209 ? -3.073 24.657 22.380 1.00 27.40 209 HIS A O 1
ATOM 1530 N N . LEU A 1 210 ? -2.979 26.778 21.636 1.00 26.46 210 LEU A N 1
ATOM 1531 C CA . LEU A 1 210 ? -2.374 26.421 20.361 1.00 21.76 210 LEU A CA 1
ATOM 1532 C C . LEU A 1 210 ? -0.980 25.837 20.584 1.00 27.26 210 LEU A C 1
ATOM 1533 O O . LEU A 1 210 ? -0.608 24.848 19.960 1.00 26.54 210 LEU A O 1
ATOM 1538 N N . TYR A 1 211 ? -0.253 26.404 21.541 1.00 27.00 211 TYR A N 1
ATOM 1539 C CA . TYR A 1 211 ? 1.072 25.900 21.888 1.00 29.05 211 TYR A CA 1
ATOM 1540 C C . TYR A 1 211 ? 1.004 24.447 22.373 1.00 27.34 211 TYR A C 1
ATOM 1541 O O . TYR A 1 211 ? 1.765 23.598 21.912 1.00 36.53 211 TYR A O 1
ATOM 1550 N N . LYS A 1 212 ? 0.097 24.169 23.306 1.00 30.50 212 LYS A N 1
ATOM 1551 C CA . LYS A 1 212 ? -0.079 22.811 23.831 1.00 31.95 212 LYS A CA 1
ATOM 1552 C C . LYS A 1 212 ? -0.367 21.817 22.704 1.00 38.47 212 LYS A C 1
ATOM 1553 O O . LYS A 1 212 ? 0.168 20.708 22.684 1.00 35.19 212 LYS A O 1
ATOM 1559 N N . ALA A 1 213 ? -1.202 22.233 21.758 1.00 31.71 213 ALA A N 1
ATOM 1560 C CA . ALA A 1 213 ? -1.547 21.402 20.608 1.00 34.60 213 ALA A CA 1
ATOM 1561 C C . ALA A 1 213 ? -0.358 21.210 19.661 1.00 31.33 213 ALA A C 1
ATOM 1562 O O . ALA A 1 213 ? -0.109 20.103 19.180 1.00 36.34 213 ALA A O 1
ATOM 1564 N N . MET A 1 214 ? 0.343 22.299 19.356 1.00 29.42 214 MET A N 1
ATOM 1565 C CA . MET A 1 214 ? 1.526 22.235 18.501 1.00 28.18 214 MET A CA 1
ATOM 1566 C C . MET A 1 214 ? 2.585 21.316 19.107 1.00 36.40 214 MET A C 1
ATOM 1567 O O . MET A 1 214 ? 3.157 20.473 18.413 1.00 39.66 214 MET A O 1
ATOM 1572 N N . ALA A 1 215 ? 2.784 21.428 20.417 1.00 31.27 215 ALA A N 1
ATOM 1573 C CA . ALA A 1 215 ? 3.736 20.569 21.115 1.00 41.09 215 ALA A CA 1
ATOM 1574 C C . ALA A 1 215 ? 3.368 19.102 20.920 1.00 38.02 215 ALA A C 1
ATOM 1575 O O . ALA A 1 215 ? 4.203 18.292 20.518 1.00 42.61 215 ALA A O 1
ATOM 1577 N N . ALA A 1 216 ? 2.086 18.794 21.090 1.00 40.86 216 ALA A N 1
ATOM 1578 C CA . ALA A 1 216 ? 1.602 17.429 20.930 1.00 38.65 216 ALA A CA 1
ATOM 1579 C C . ALA A 1 216 ? 1.803 16.919 19.505 1.00 49.60 216 ALA A C 1
ATOM 1580 O O . ALA A 1 216 ? 2.331 15.828 19.298 1.00 42.67 216 ALA A O 1
ATOM 1582 N N . VAL A 1 217 ? 1.491 17.757 18.524 1.00 43.75 217 VAL A N 1
ATOM 1583 C CA . VAL A 1 217 ? 1.677 17.376 17.130 1.00 50.35 217 VAL A CA 1
ATOM 1584 C C . VAL A 1 217 ? 3.147 17.129 16.797 1.00 52.95 217 VAL A C 1
ATOM 1585 O O . VAL A 1 217 ? 3.469 16.226 16.024 1.00 49.56 217 VAL A O 1
ATOM 1589 N N . ASN A 1 218 ? 4.040 17.882 17.434 1.00 50.11 218 ASN A N 1
ATOM 1590 C CA . ASN A 1 218 ? 5.474 17.736 17.189 1.00 43.26 218 ASN A CA 1
ATOM 1591 C C . ASN A 1 218 ? 6.148 16.683 18.067 1.00 54.31 218 ASN A C 1
ATOM 1592 O O . ASN A 1 218 ? 7.366 16.506 18.013 1.00 53.21 218 ASN A O 1
ATOM 1597 N N . GLY A 1 219 ? 5.347 15.960 18.844 1.00 57.73 219 GLY A N 1
ATOM 1598 C CA . GLY A 1 219 ? 5.858 14.889 19.696 1.00 51.11 219 GLY A CA 1
ATOM 1599 C C . GLY A 1 219 ? 6.673 15.384 20.877 1.00 67.71 219 GLY A C 1
ATOM 1600 O O . GLY A 1 219 ? 7.619 14.725 21.308 1.00 58.09 219 GLY A O 1
ATOM 1601 N N . ILE A 1 220 ? 6.238 16.490 21.470 1.00 61.19 220 ILE A N 1
ATOM 1602 C CA . ILE A 1 220 ? 6.939 17.077 22.607 1.00 65.53 220 ILE A CA 1
ATOM 1603 C C . ILE A 1 220 ? 5.964 17.368 23.743 1.00 67.12 220 ILE A C 1
ATOM 1604 O O . ILE A 1 220 ? 4.846 17.826 23.503 1.00 67.50 220 ILE A O 1
ATOM 1609 N N . THR A 1 221 ? 6.368 17.066 24.974 1.00 71.45 221 THR A N 1
ATOM 1610 C CA . THR A 1 221 ? 5.556 17.422 26.136 1.00 73.69 221 THR A CA 1
ATOM 1611 C C . THR A 1 221 ? 5.635 18.926 26.375 1.00 71.00 221 THR A C 1
ATOM 1612 O O . THR A 1 221 ? 6.718 19.511 26.350 1.00 52.90 221 THR A O 1
ATOM 1616 N N . ALA A 1 222 ? 4.474 19.570 26.378 1.00 63.03 222 ALA A N 1
ATOM 1617 C CA . ALA A 1 222 ? 4.410 21.018 26.491 1.00 59.64 222 ALA A CA 1
ATOM 1618 C C . ALA A 1 222 ? 4.564 21.471 27.935 1.00 64.45 222 ALA A C 1
ATOM 1619 O O . ALA A 1 222 ? 4.085 20.809 28.856 1.00 54.88 222 ALA A O 1
ATOM 1621 N N . LYS A 1 223 ? 5.380 22.499 28.134 1.00 61.47 223 LYS A N 1
ATOM 1622 C CA . LYS A 1 223 ? 5.512 23.119 29.443 1.00 66.50 223 LYS A CA 1
ATOM 1623 C C . LYS A 1 223 ? 4.362 24.102 29.654 1.00 69.25 223 LYS A C 1
ATOM 1624 O O . LYS A 1 223 ? 3.556 24.317 28.749 1.00 47.94 223 LYS A O 1
ATOM 1630 N N . HIS A 1 224 ? 4.166 24.519 30.900 1.00 63.89 224 HIS A N 1
ATOM 1631 C CA . HIS A 1 224 ? 3.080 25.434 31.235 1.00 64.25 224 HIS A CA 1
ATOM 1632 C C . HIS A 1 224 ? 3.443 26.853 30.905 1.00 63.89 224 HIS A C 1
ATOM 1633 O O . HIS A 1 224 ? 3.980 27.575 31.746 1.00 63.06 224 HIS A O 1
ATOM 1640 N N . LEU A 1 225 ? 3.139 27.274 29.679 1.00 45.99 225 LEU A N 1
ATOM 1641 C CA . LEU A 1 225 ? 3.457 28.628 29.235 1.00 38.23 225 LEU A CA 1
ATOM 1642 C C . LEU A 1 225 ? 2.205 29.406 28.847 1.00 43.67 225 LEU A C 1
ATOM 1643 O O . LEU A 1 225 ? 1.243 28.833 28.331 1.00 38.42 225 LEU A O 1
ATOM 1648 N N . ASP A 1 226 ? 2.243 30.719 29.069 1.00 34.26 226 ASP A N 1
ATOM 1649 C CA . ASP A 1 226 ? 1.206 31.626 28.576 1.00 39.31 226 ASP A CA 1
ATOM 1650 C C . ASP A 1 226 ? 1.730 32.353 27.340 1.00 34.48 226 ASP A C 1
ATOM 1651 O O . ASP A 1 226 ? 2.875 32.154 26.947 1.00 33.67 226 ASP A O 1
ATOM 1656 N N . ALA A 1 227 ? 0.907 33.229 26.764 1.00 32.04 227 ALA A N 1
ATOM 1657 C CA . ALA A 1 227 ? 1.225 33.895 25.498 1.00 33.96 227 ALA A CA 1
ATOM 1658 C C . ALA A 1 227 ? 2.548 34.659 25.496 1.00 40.56 227 ALA A C 1
ATOM 1659 O O . ALA A 1 227 ? 3.274 34.647 24.497 1.00 35.88 227 ALA A O 1
ATOM 1661 N N . ALA A 1 228 ? 2.713 35.529 26.484 1.00 39.32 228 ALA A N 1
ATOM 1662 C CA . ALA A 1 228 ? 3.935 36.315 26.603 1.00 41.83 228 ALA A CA 1
ATOM 1663 C C . ALA A 1 228 ? 5.158 35.406 26.716 1.00 38.09 228 ALA A C 1
ATOM 1664 O O . ALA A 1 228 ? 6.180 35.638 26.066 1.00 43.43 228 ALA A O 1
ATOM 1666 N N . GLN A 1 229 ? 5.064 34.399 27.578 1.00 42.06 229 GLN A N 1
ATOM 1667 C CA . GLN A 1 229 ? 6.146 33.438 27.742 1.00 40.89 229 GLN A CA 1
ATOM 1668 C C . GLN A 1 229 ? 6.425 32.733 26.422 1.00 44.51 229 GLN A C 1
ATOM 1669 O O . GLN A 1 229 ? 7.576 32.584 26.020 1.00 35.29 229 GLN A O 1
ATOM 1675 N N . ILE A 1 230 ? 5.361 32.414 25.691 1.00 35.32 230 ILE A N 1
ATOM 1676 C CA . ILE A 1 230 ? 5.501 31.755 24.401 1.00 32.23 230 ILE A CA 1
ATOM 1677 C C . ILE A 1 230 ? 6.196 32.663 23.390 1.00 33.70 230 ILE A C 1
ATOM 1678 O O . ILE A 1 230 ? 7.113 32.233 22.689 1.00 43.73 230 ILE A O 1
ATOM 1683 N N . SER A 1 231 ? 5.856 33.949 23.417 1.00 38.46 231 SER A N 1
ATOM 1684 C CA . SER A 1 231 ? 6.460 34.911 22.498 1.00 41.14 231 SER A CA 1
ATOM 1685 C C . SER A 1 231 ? 7.924 35.181 22.852 1.00 41.09 231 SER A C 1
ATOM 1686 O O . SER A 1 231 ? 8.771 35.337 21.969 1.00 46.60 231 SER A O 1
ATOM 1689 N N . ASN A 1 232 ? 8.209 35.247 24.148 1.00 43.00 232 ASN A N 1
ATOM 1690 C CA . ASN A 1 232 ? 9.573 35.455 24.629 1.00 43.40 232 ASN A CA 1
ATOM 1691 C C . ASN A 1 232 ? 10.497 34.300 24.256 1.00 44.29 232 ASN A C 1
ATOM 1692 O O . ASN A 1 232 ? 11.605 34.513 23.760 1.00 47.10 232 ASN A O 1
ATOM 1697 N N . LEU A 1 233 ? 10.100 33.092 24.643 1.00 39.78 233 LEU A N 1
ATOM 1698 C CA . LEU A 1 233 ? 10.908 31.909 24.398 1.00 38.36 233 LEU A CA 1
ATOM 1699 C C . LEU A 1 233 ? 11.127 31.673 22.911 1.00 42.21 233 LEU A C 1
ATOM 1700 O O . LEU A 1 233 ? 12.170 31.165 22.505 1.00 46.67 233 LEU A O 1
ATOM 1705 N N . ALA A 1 234 ? 10.162 32.090 22.096 1.00 37.93 234 ALA A N 1
ATOM 1706 C CA . ALA A 1 234 ? 10.320 32.026 20.648 1.00 36.94 234 ALA A CA 1
ATOM 1707 C C . ALA A 1 234 ? 11.461 32.936 20.209 1.00 41.89 234 ALA A C 1
ATOM 1708 O O . ALA A 1 234 ? 12.346 32.520 19.460 1.00 45.08 234 ALA A O 1
ATOM 1710 N N . ASN A 1 235 ? 11.470 34.159 20.734 1.00 38.77 235 ASN A N 1
ATOM 1711 C CA . ASN A 1 235 ? 12.468 35.151 20.345 1.00 47.70 235 ASN A CA 1
ATOM 1712 C C . ASN A 1 235 ? 13.897 34.781 20.731 1.00 57.09 235 ASN A C 1
ATOM 1713 O O . ASN A 1 235 ? 14.823 34.929 19.928 1.00 49.35 235 ASN A O 1
ATOM 1718 N N . THR A 1 236 ? 14.052 34.196 21.914 1.00 44.66 236 THR A N 1
ATOM 1719 C CA . THR A 1 236 ? 15.369 33.793 22.395 1.00 43.71 236 THR A CA 1
ATOM 1720 C C . THR A 1 236 ? 15.799 32.468 21.780 1.00 52.19 236 THR A C 1
ATOM 1721 O O . THR A 1 236 ? 16.955 32.066 21.902 1.00 47.30 236 THR A O 1
ATOM 1725 N N . GLY A 1 237 ? 14.903 31.868 21.002 1.00 48.22 237 GLY A N 1
ATOM 1726 C CA . GLY A 1 237 ? 15.175 30.587 20.367 1.00 50.90 237 GLY A CA 1
ATOM 1727 C C . GLY A 1 237 ? 15.267 29.459 21.376 1.00 47.72 237 GLY A C 1
ATOM 1728 O O . GLY A 1 237 ? 15.916 28.447 21.127 1.00 46.20 237 GLY A O 1
ATOM 1729 N N . GLU A 1 238 ? 14.611 29.635 22.520 1.00 38.56 238 GLU A N 1
ATOM 1730 C CA . GLU A 1 238 ? 14.614 28.624 23.571 1.00 48.27 238 GLU A CA 1
ATOM 1731 C C . GLU A 1 238 ? 13.398 27.708 23.480 1.00 52.26 238 GLU A C 1
ATOM 1732 O O . GLU A 1 238 ? 13.267 26.757 24.247 1.00 45.03 238 GLU A O 1
ATOM 1738 N N . CYS A 1 239 ? 12.535 27.971 22.507 1.00 50.87 239 CYS A N 1
ATOM 1739 C CA . CYS A 1 239 ? 11.327 27.179 22.339 1.00 41.79 239 CYS A CA 1
ATOM 1740 C C . CYS A 1 239 ? 10.905 27.154 20.875 1.00 41.58 239 CYS A C 1
ATOM 1741 O O . CYS A 1 239 ? 10.225 28.064 20.402 1.00 43.09 239 CYS A O 1
ATOM 1744 N N . GLU A 1 240 ? 11.473 26.215 20.126 1.00 46.24 240 GLU A N 1
ATOM 1745 C CA . GLU A 1 240 ? 11.180 26.091 18.700 1.00 50.95 240 GLU A CA 1
ATOM 1746 C C . GLU A 1 240 ? 9.678 25.979 18.442 1.00 43.27 240 GLU A C 1
ATOM 1747 O O . GLU A 1 240 ? 9.143 26.617 17.530 1.00 40.48 240 GLU A O 1
ATOM 1753 N N . VAL A 1 241 ? 9.010 25.123 19.211 1.00 35.99 241 VAL A N 1
ATOM 1754 C CA . VAL A 1 241 ? 7.572 24.926 19.051 1.00 41.22 241 VAL A CA 1
ATOM 1755 C C . VAL A 1 241 ? 6.800 26.225 19.280 1.00 43.63 241 VAL A C 1
ATOM 1756 O O . VAL A 1 241 ? 5.760 26.449 18.666 1.00 38.08 241 VAL A O 1
ATOM 1760 N N . CYS A 1 242 ? 7.331 27.092 20.138 1.00 34.25 242 CYS A N 1
ATOM 1761 C CA . CYS A 1 242 ? 6.712 28.395 20.403 1.00 37.34 242 CYS A CA 1
ATOM 1762 C C . CYS A 1 242 ? 6.743 29.274 19.161 1.00 38.23 242 CYS A C 1
ATOM 1763 O O . CYS A 1 242 ? 5.776 29.972 18.858 1.00 34.93 242 CYS A O 1
ATOM 1766 N N . ASP A 1 243 ? 7.892 29.315 18.496 1.00 32.85 243 ASP A N 1
ATOM 1767 C CA . ASP A 1 243 ? 8.026 30.114 17.284 1.00 34.19 243 ASP A CA 1
ATOM 1768 C C . ASP A 1 243 ? 7.090 29.604 16.189 1.00 36.87 243 ASP A C 1
ATOM 1769 O O . ASP A 1 243 ? 6.506 30.390 15.442 1.00 33.92 243 ASP A O 1
ATOM 1774 N N . ALA A 1 244 ? 7.006 28.284 16.055 1.00 35.03 244 ALA A N 1
ATOM 1775 C CA . ALA A 1 244 ? 6.121 27.670 15.067 1.00 35.61 244 ALA A CA 1
ATOM 1776 C C . ALA A 1 244 ? 4.653 27.919 15.422 1.00 39.76 244 ALA A C 1
ATOM 1777 O O . ALA A 1 244 ? 3.817 28.107 14.536 1.00 30.49 244 ALA A O 1
ATOM 1779 N N . THR A 1 245 ? 4.363 27.973 16.722 1.00 33.05 245 THR A N 1
ATOM 1780 C CA . THR A 1 245 ? 3.004 28.212 17.212 1.00 34.40 245 THR A CA 1
ATOM 1781 C C . THR A 1 245 ? 2.542 29.606 16.811 1.00 34.88 245 THR A C 1
ATOM 1782 O O . THR A 1 245 ? 1.436 29.791 16.291 1.00 30.56 245 THR A O 1
ATOM 1786 N N . LEU A 1 246 ? 3.415 30.587 17.005 1.00 32.32 246 LEU A N 1
ATOM 1787 C CA . LEU A 1 246 ? 3.061 31.952 16.677 1.00 28.05 246 LEU A CA 1
ATOM 1788 C C . LEU A 1 246 ? 2.920 32.181 15.173 1.00 28.91 246 LEU A C 1
ATOM 1789 O O . LEU A 1 246 ? 2.042 32.928 14.741 1.00 27.03 246 LEU A O 1
ATOM 1794 N N . ASN A 1 247 ? 3.706 31.465 14.370 1.00 29.00 247 ASN A N 1
ATOM 1795 C CA . ASN A 1 247 ? 3.553 31.555 12.919 1.00 30.67 247 ASN A CA 1
ATOM 1796 C C . ASN A 1 247 ? 2.238 30.922 12.471 1.00 29.99 247 ASN A C 1
ATOM 1797 O O . ASN A 1 247 ? 1.545 31.459 11.607 1.00 29.35 247 ASN A O 1
ATOM 1802 N N . GLN A 1 248 ? 1.896 29.790 13.085 1.00 29.72 248 GLN A N 1
ATOM 1803 C CA . GLN A 1 248 ? 0.650 29.090 12.780 1.00 32.37 248 GLN A CA 1
ATOM 1804 C C . GLN A 1 248 ? -0.551 29.938 13.192 1.00 29.96 248 GLN A C 1
ATOM 1805 O O . GLN A 1 248 ? -1.544 30.024 12.464 1.00 27.52 248 GLN A O 1
ATOM 1811 N N . PHE A 1 249 ? -0.408 30.647 14.308 1.00 26.38 249 PHE A N 1
ATOM 1812 C CA . PHE A 1 249 ? -1.441 31.571 14.777 1.00 26.11 249 PHE A CA 1
ATOM 1813 C C . PHE A 1 249 ? -1.718 32.607 13.694 1.00 28.58 249 PHE A C 1
ATOM 1814 O O . PHE A 1 249 ? -2.866 32.823 13.303 1.00 25.18 249 PHE A O 1
ATOM 1822 N N . CYS A 1 250 ? -0.652 33.204 13.168 1.00 26.96 250 CYS A N 1
ATOM 1823 C CA . CYS A 1 250 ? -0.790 34.248 12.153 1.00 26.66 250 CYS A CA 1
ATOM 1824 C C . CYS A 1 250 ? -1.387 33.687 10.863 1.00 27.22 250 CYS A C 1
ATOM 1825 O O . CYS A 1 250 ? -2.187 34.356 10.211 1.00 25.23 250 CYS A O 1
ATOM 1828 N N . ASP A 1 251 ? -0.877 32.534 10.429 1.00 25.12 251 ASP A N 1
ATOM 1829 C CA . ASP A 1 251 ? -1.365 31.867 9.221 1.00 23.12 251 ASP A CA 1
ATOM 1830 C C . ASP A 1 251 ? -2.869 31.612 9.344 1.00 23.69 251 ASP A C 1
ATOM 1831 O O . ASP A 1 251 ? -3.648 31.947 8.444 1.00 25.25 251 ASP A O 1
ATOM 1836 N N . TRP A 1 252 ? -3.241 30.897 10.400 1.00 24.81 252 TRP A N 1
ATOM 1837 C CA . TRP A 1 252 ? -4.626 30.481 10.603 1.00 27.38 252 TRP A CA 1
ATOM 1838 C C . TRP A 1 252 ? -5.526 31.676 10.708 1.00 29.14 252 TRP A C 1
ATOM 1839 O O . TRP A 1 252 ? -6.679 31.626 10.275 1.00 22.34 252 TRP A O 1
ATOM 1850 N N . LEU A 1 253 ? -5.067 32.702 11.421 1.00 22.44 253 LEU A N 1
ATOM 1851 C CA . LEU A 1 253 ? -5.846 33.940 11.566 1.00 21.34 253 LEU A CA 1
ATOM 1852 C C . LEU A 1 253 ? -6.240 34.488 10.196 1.00 24.04 253 LEU A C 1
ATOM 1853 O O . LEU A 1 253 ? -7.228 35.214 10.076 1.00 21.72 253 LEU A O 1
ATOM 1858 N N . GLY A 1 254 ? -5.331 34.365 9.234 1.00 22.53 254 GLY A N 1
ATOM 1859 C CA . GLY A 1 254 ? -5.612 34.840 7.883 1.00 22.03 254 GLY A CA 1
ATOM 1860 C C . GLY A 1 254 ? -6.855 34.162 7.328 1.00 24.40 254 GLY A C 1
ATOM 1861 O O . GLY A 1 254 ? -7.728 34.811 6.746 1.00 23.73 254 GLY A O 1
ATOM 1862 N N . SER A 1 255 ? -6.920 32.848 7.489 1.00 23.60 255 SER A N 1
ATOM 1863 C CA . SER A 1 255 ? -8.076 32.080 7.029 1.00 21.87 255 SER A CA 1
ATOM 1864 C C . SER A 1 255 ? -9.360 32.548 7.712 1.00 22.77 255 SER A C 1
ATOM 1865 O O . SER A 1 255 ? -10.417 32.639 7.077 1.00 23.18 255 SER A O 1
ATOM 1868 N N . ALA A 1 256 ? -9.273 32.774 9.017 1.00 21.19 256 ALA A N 1
ATOM 1869 C CA . ALA A 1 256 ? -10.435 33.162 9.820 1.00 18.85 256 ALA A CA 1
ATOM 1870 C C . ALA A 1 256 ? -10.906 34.557 9.446 1.00 23.54 256 ALA A C 1
ATOM 1871 O O . ALA A 1 256 ? -12.101 34.799 9.243 1.00 21.47 256 ALA A O 1
ATOM 1873 N N . ALA A 1 257 ? -9.950 35.464 9.286 1.00 23.28 257 ALA A N 1
ATOM 1874 C CA . ALA A 1 257 ? -10.262 36.826 8.898 1.00 25.18 257 ALA A CA 1
ATOM 1875 C C . ALA A 1 257 ? -10.920 36.842 7.520 1.00 22.12 257 ALA A C 1
ATOM 1876 O O . ALA A 1 257 ? -11.870 37.584 7.292 1.00 22.13 257 ALA A O 1
ATOM 1878 N N . GLY A 1 258 ? -10.457 35.967 6.631 1.00 24.55 258 GLY A N 1
ATOM 1879 C CA . GLY A 1 258 ? -11.039 35.849 5.292 1.00 20.20 258 GLY A CA 1
ATOM 1880 C C . GLY A 1 258 ? -12.477 35.367 5.359 1.00 21.19 258 GLY A C 1
ATOM 1881 O O . GLY A 1 258 ? -13.342 35.865 4.639 1.00 20.91 258 GLY A O 1
ATOM 1882 N N . ASP A 1 259 ? -12.725 34.388 6.219 1.00 20.99 259 ASP A N 1
ATOM 1883 C CA . ASP A 1 259 ? -14.080 33.891 6.444 1.00 20.94 259 ASP A CA 1
ATOM 1884 C C . ASP A 1 259 ? -15.011 34.990 6.953 1.00 23.78 259 ASP A C 1
ATOM 1885 O O . ASP A 1 259 ? -16.149 35.111 6.495 1.00 21.68 259 ASP A O 1
ATOM 1890 N N . LEU A 1 260 ? -14.560 35.754 7.945 1.00 20.81 260 LEU A N 1
ATOM 1891 C CA . LEU A 1 260 ? -15.380 36.852 8.458 1.00 19.70 260 LEU A CA 1
ATOM 1892 C C . LEU A 1 260 ? -15.624 37.927 7.406 1.00 22.70 260 LEU A C 1
ATOM 1893 O O . LEU A 1 260 ? -16.697 38.528 7.358 1.00 20.10 260 LEU A O 1
ATOM 1898 N N . ALA A 1 261 ? -14.632 38.179 6.560 1.00 21.55 261 ALA A N 1
ATOM 1899 C CA . ALA A 1 261 ? -14.812 39.152 5.487 1.00 22.41 261 ALA A CA 1
ATOM 1900 C C . ALA A 1 261 ? -15.930 38.708 4.544 1.00 21.44 261 ALA A C 1
ATOM 1901 O O . ALA A 1 261 ? -16.757 39.519 4.131 1.00 20.16 261 ALA A O 1
ATOM 1903 N N . LEU A 1 262 ? -16.036 37.400 4.327 1.00 21.23 262 LEU A N 1
ATOM 1904 C CA . LEU A 1 262 ? -17.104 36.854 3.480 1.00 22.16 262 LEU A CA 1
ATOM 1905 C C . LEU A 1 262 ? -18.457 36.858 4.188 1.00 18.28 262 LEU A C 1
ATOM 1906 O O . LEU A 1 262 ? -19.457 37.347 3.640 1.00 20.91 262 LEU A O 1
ATOM 1911 N N . ALA A 1 263 ? -18.451 36.452 5.454 1.00 17.30 263 ALA A N 1
ATOM 1912 C CA . ALA A 1 263 ? -19.680 36.368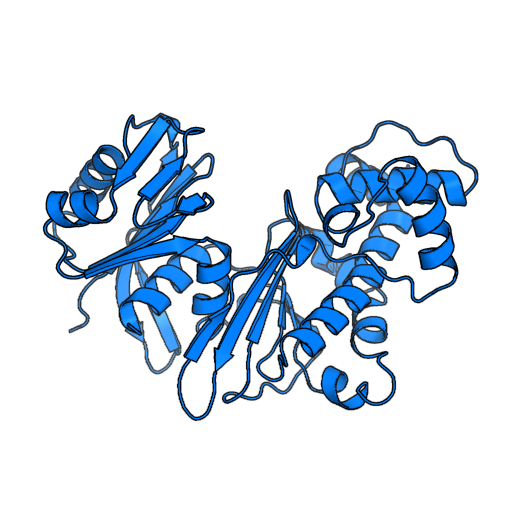 6.244 1.00 15.83 263 ALA A CA 1
ATOM 1913 C C . ALA A 1 263 ? -20.295 37.754 6.415 1.00 18.27 263 ALA A C 1
ATOM 1914 O O . ALA A 1 263 ? -21.511 37.889 6.555 1.00 22.42 263 ALA A O 1
ATOM 1916 N N . TYR A 1 264 ? -19.443 38.775 6.495 1.00 20.68 264 TYR A N 1
ATOM 1917 C CA . TYR A 1 264 ? -19.914 40.143 6.704 1.00 22.48 264 TYR A CA 1
ATOM 1918 C C . TYR A 1 264 ? -19.947 40.986 5.427 1.00 23.58 264 TYR A C 1
ATOM 1919 O O . TYR A 1 264 ? -20.210 42.182 5.493 1.00 21.25 264 TYR A O 1
ATOM 1928 N N . GLY A 1 265 ? -19.654 40.374 4.281 1.00 21.14 265 GLY A N 1
ATOM 1929 C CA . GLY A 1 265 ? -19.659 41.091 3.005 1.00 21.48 265 GLY A CA 1
ATOM 1930 C C . GLY A 1 265 ? -18.831 42.360 3.104 1.00 21.21 265 GLY A C 1
ATOM 1931 O O . GLY A 1 265 ? -19.243 43.426 2.637 1.00 22.55 265 GLY A O 1
ATOM 1932 N N . ALA A 1 266 ? -17.608 42.209 3.603 1.00 24.49 266 ALA A N 1
ATOM 1933 C CA . ALA A 1 266 ? -16.801 43.344 4.031 1.00 20.75 266 ALA A CA 1
ATOM 1934 C C . ALA A 1 266 ? -15.961 43.977 2.916 1.00 22.82 266 ALA A C 1
ATOM 1935 O O . ALA A 1 266 ? -14.770 44.210 3.099 1.00 22.85 266 ALA A O 1
ATOM 1937 N N . LEU A 1 267 ? -16.613 44.375 1.825 1.00 23.87 267 LEU A N 1
ATOM 1938 C CA . LEU A 1 267 ? -15.910 45.009 0.705 1.00 23.36 267 LEU A CA 1
ATOM 1939 C C . LEU A 1 267 ? -15.451 46.414 1.084 1.00 25.29 267 LEU A C 1
ATOM 1940 O O . LEU A 1 267 ? -14.570 46.983 0.437 1.00 26.84 267 LEU A O 1
ATOM 1945 N N . GLY A 1 268 ? -15.990 46.922 2.191 1.00 23.10 268 GLY A N 1
ATOM 1946 C CA . GLY A 1 268 ? -15.563 48.204 2.754 1.00 24.86 268 GLY A CA 1
ATOM 1947 C C . GLY A 1 268 ? -14.218 48.118 3.457 1.00 25.07 268 GLY A C 1
ATOM 1948 O O . GLY A 1 268 ? -13.621 49.146 3.816 1.00 26.54 268 GLY A O 1
ATOM 1949 N N . GLY A 1 269 ? -13.776 46.895 3.731 1.00 23.48 269 GLY A N 1
ATOM 1950 C CA . GLY A 1 269 ? -12.497 46.674 4.409 1.00 24.23 269 GLY A CA 1
ATOM 1951 C C . GLY A 1 269 ? -12.645 45.853 5.674 1.00 25.12 269 GLY A C 1
ATOM 1952 O O . GLY A 1 269 ? -13.739 45.760 6.238 1.00 23.47 269 GLY A O 1
ATOM 1953 N N . LEU A 1 270 ? -11.541 45.266 6.127 1.00 25.08 270 LEU A N 1
ATOM 1954 C CA . LEU A 1 270 ? -11.532 44.506 7.377 1.00 25.00 270 LEU A CA 1
ATOM 1955 C C . LEU A 1 270 ? -10.420 45.028 8.264 1.00 25.65 270 LEU A C 1
ATOM 1956 O O . LEU A 1 270 ? -9.333 45.340 7.778 1.00 25.55 270 LEU A O 1
ATOM 1961 N N . PHE A 1 271 ? -10.762 45.306 9.517 1.00 22.23 271 PHE A N 1
ATOM 1962 C CA . PHE A 1 271 ? -9.798 45.863 10.463 1.00 22.48 271 PHE A CA 1
ATOM 1963 C C . PHE A 1 271 ? -9.522 44.874 11.585 1.00 24.04 271 PHE A C 1
ATOM 1964 O O . PHE A 1 271 ? -10.438 44.231 12.103 1.00 22.17 271 PHE A O 1
ATOM 1972 N N . ILE A 1 272 ? -8.257 44.762 11.971 1.00 22.39 272 ILE A N 1
ATOM 1973 C CA . ILE A 1 272 ? -7.883 43.868 13.064 1.00 24.24 272 ILE A CA 1
ATOM 1974 C C . ILE A 1 272 ? -7.360 44.702 14.219 1.00 26.87 272 ILE A C 1
ATOM 1975 O O . ILE A 1 272 ? -6.462 45.520 14.030 1.00 25.28 272 ILE A O 1
ATOM 1980 N N . GLY A 1 273 ? -8.095 44.675 15.326 1.00 22.89 273 GLY A N 1
ATOM 1981 C CA . GLY A 1 273 ? -7.736 45.460 16.496 1.00 26.92 273 GLY A CA 1
ATOM 1982 C C . GLY A 1 273 ? -7.247 44.594 17.643 1.00 26.51 273 GLY A C 1
ATOM 1983 O O . GLY A 1 273 ? -6.727 43.497 17.432 1.00 26.29 273 GLY A O 1
ATOM 1984 N N . GLY A 1 274 ? -7.544 45.021 18.862 1.00 25.77 274 GLY A N 1
ATOM 1985 C CA . GLY A 1 274 ? -7.092 44.293 20.042 1.00 25.06 274 GLY A CA 1
ATOM 1986 C C . GLY A 1 274 ? -5.671 44.680 20.397 1.00 30.66 274 GLY A C 1
ATOM 1987 O O . GLY A 1 274 ? -4.994 45.362 19.622 1.00 29.79 274 GLY A O 1
ATOM 1988 N N . GLY A 1 275 ? -5.158 44.089 21.470 1.00 34.32 275 GLY A N 1
ATOM 1989 C CA . GLY A 1 275 ? -3.818 44.411 21.939 1.00 31.59 275 GLY A CA 1
ATOM 1990 C C . GLY A 1 275 ? -2.763 43.372 21.615 1.00 29.33 275 GLY A C 1
ATOM 1991 O O . GLY A 1 275 ? -1.571 43.627 21.772 1.00 39.67 275 GLY A O 1
ATOM 1992 N N . ILE A 1 276 ? -3.184 42.229 21.085 1.00 27.21 276 ILE A N 1
ATOM 1993 C CA . ILE A 1 276 ? -2.241 41.163 20.780 1.00 29.27 276 ILE A CA 1
ATOM 1994 C C . ILE A 1 276 ? -1.552 41.320 19.424 1.00 34.14 276 ILE A C 1
ATOM 1995 O O . ILE A 1 276 ? -0.326 41.335 19.345 1.00 26.41 276 ILE A O 1
ATOM 2000 N N . LEU A 1 277 ? -2.329 41.505 18.363 1.00 28.23 277 LEU A N 1
ATOM 2001 C CA . LEU A 1 277 ? -1.741 41.565 17.026 1.00 30.61 277 LEU A CA 1
ATOM 2002 C C . LEU A 1 277 ? -0.799 42.739 16.778 1.00 27.41 277 LEU A C 1
ATOM 2003 O O . LEU A 1 277 ? 0.216 42.582 16.100 1.00 25.95 277 LEU A O 1
ATOM 2008 N N . PRO A 1 278 ? -1.053 43.884 17.431 1.00 25.52 278 PRO A N 1
ATOM 2009 C CA . PRO A 1 278 ? -0.111 44.980 17.197 1.00 32.30 278 PRO A CA 1
ATOM 2010 C C . PRO A 1 278 ? 1.276 44.689 17.771 1.00 31.29 278 PRO A C 1
ATOM 2011 O O . PRO A 1 278 ? 2.274 45.185 17.248 1.00 31.15 278 PRO A O 1
ATOM 2015 N N . ARG A 1 279 ? 1.346 43.742 18.699 1.00 28.13 279 ARG A N 1
ATOM 2016 C CA . ARG A 1 279 ? 2.630 43.322 19.263 1.00 28.09 279 ARG A CA 1
ATOM 2017 C C . ARG A 1 279 ? 3.315 42.239 18.431 1.00 38.35 279 ARG A C 1
ATOM 2018 O O . ARG A 1 279 ? 4.424 41.819 18.753 1.00 31.76 279 ARG A O 1
ATOM 2026 N N . MET A 1 280 ? 2.676 41.821 17.340 1.00 33.36 280 MET A N 1
ATOM 2027 C CA . MET A 1 280 ? 3.205 40.748 16.502 1.00 34.53 280 MET A CA 1
ATOM 2028 C C . MET A 1 280 ? 3.325 41.195 15.044 1.00 31.69 280 MET A C 1
ATOM 2029 O O . MET A 1 280 ? 3.291 40.373 14.129 1.00 32.67 280 MET A O 1
ATOM 2034 N N . GLN A 1 281 ? 3.452 42.501 14.837 1.00 31.29 281 GLN A N 1
ATOM 2035 C CA . GLN A 1 281 ? 3.383 43.083 13.503 1.00 34.16 281 GLN A CA 1
ATOM 2036 C C . GLN A 1 281 ? 4.340 42.464 12.482 1.00 35.78 281 GLN A C 1
ATOM 2037 O O . GLN A 1 281 ? 3.938 42.147 11.359 1.00 31.27 281 GLN A O 1
ATOM 2043 N N . SER A 1 282 ? 5.602 42.300 12.869 1.00 36.95 282 SER A N 1
ATOM 2044 C CA . SER A 1 282 ? 6.618 41.780 11.956 1.00 38.26 282 SER A CA 1
ATOM 2045 C C . SER A 1 282 ? 6.343 40.331 11.576 1.00 31.99 282 SER A C 1
ATOM 2046 O O . SER A 1 282 ? 6.400 39.965 10.404 1.00 38.06 282 SER A O 1
ATOM 2049 N N . ARG A 1 283 ? 6.017 39.519 12.574 1.00 31.44 283 ARG A N 1
ATOM 2050 C CA . ARG A 1 283 ? 5.700 38.117 12.351 1.00 30.33 283 ARG A CA 1
ATOM 2051 C C . ARG A 1 283 ? 4.455 37.987 11.469 1.00 29.42 283 ARG A C 1
ATOM 2052 O O . ARG A 1 283 ? 4.392 37.124 10.595 1.00 31.51 283 ARG A O 1
ATOM 2060 N N . LEU A 1 284 ? 3.469 38.845 11.711 1.00 31.13 284 LEU A N 1
ATOM 2061 C CA . LEU A 1 284 ? 2.222 38.811 10.952 1.00 32.54 284 LEU A CA 1
ATOM 2062 C C . LEU A 1 284 ? 2.485 39.093 9.473 1.00 32.19 284 LEU A C 1
ATOM 2063 O O . LEU A 1 284 ? 1.978 38.397 8.592 1.00 31.08 284 LEU A O 1
ATOM 2068 N N . LEU A 1 285 ? 3.257 40.139 9.210 1.00 27.07 285 LEU A N 1
ATOM 2069 C CA . LEU A 1 285 ? 3.534 40.548 7.839 1.00 29.01 285 LEU A CA 1
ATOM 2070 C C . LEU A 1 285 ? 4.426 39.559 7.100 1.00 32.20 285 LEU A C 1
ATOM 2071 O O . LEU A 1 285 ? 4.303 39.405 5.887 1.00 36.41 285 LEU A O 1
ATOM 2076 N N . GLU A 1 286 ? 5.158 38.745 7.855 1.00 33.21 286 GLU A N 1
ATOM 2077 C CA . GLU A 1 286 ? 6.024 37.729 7.260 1.00 34.63 286 GLU A CA 1
ATOM 2078 C C . GLU A 1 286 ? 5.313 36.389 7.110 1.00 42.77 286 GLU A C 1
ATOM 2079 O O . GLU A 1 286 ? 5.822 35.471 6.462 1.00 37.38 286 GLU A O 1
ATOM 2085 N N . SER A 1 287 ? 4.113 36.296 7.671 1.00 28.67 287 SER A N 1
ATOM 2086 C CA . SER A 1 287 ? 3.401 35.024 7.727 1.00 26.86 287 SER A CA 1
ATOM 2087 C C . SER A 1 287 ? 2.670 34.737 6.417 1.00 26.25 287 SER A C 1
ATOM 2088 O O . SER A 1 287 ? 2.685 35.547 5.488 1.00 28.47 287 SER A O 1
ATOM 2091 N N . ARG A 1 288 ? 1.887 33.663 6.423 1.00 25.33 288 ARG A N 1
ATOM 2092 C CA . ARG A 1 288 ? 1.033 33.344 5.289 1.00 27.55 288 ARG A CA 1
ATOM 2093 C C . ARG A 1 288 ? -0.388 33.889 5.464 1.00 33.09 288 ARG A C 1
ATOM 2094 O O . ARG A 1 288 ? -1.274 33.550 4.675 1.00 26.30 288 ARG A O 1
ATOM 2102 N N . PHE A 1 289 ? -0.546 34.883 6.341 1.00 24.34 289 PHE A N 1
ATOM 2103 C CA . PHE A 1 289 ? -1.859 35.503 6.578 1.00 26.26 289 PHE A CA 1
ATOM 2104 C C . PHE A 1 289 ? -2.546 35.917 5.278 1.00 27.07 289 PHE A C 1
ATOM 2105 O O . PHE A 1 289 ? -3.664 35.482 4.997 1.00 23.90 289 PHE A O 1
ATOM 2113 N N . VAL A 1 290 ? -1.868 36.724 4.463 1.00 23.36 290 VAL A N 1
ATOM 2114 C CA . VAL A 1 290 ? -2.500 37.268 3.261 1.00 23.85 290 VAL A CA 1
ATOM 2115 C C . VAL A 1 290 ? -2.860 36.203 2.227 1.00 25.37 290 VAL A C 1
ATOM 2116 O O . VAL A 1 290 ? -3.907 36.283 1.579 1.00 29.10 290 VAL A O 1
ATOM 2120 N N . GLU A 1 291 ? -1.955 35.252 2.022 1.00 24.57 291 GLU A N 1
ATOM 2121 C CA . GLU A 1 291 ? -2.202 34.139 1.113 1.00 28.89 291 GLU A CA 1
ATOM 2122 C C . GLU A 1 291 ? -3.439 33.363 1.566 1.00 32.70 291 GLU A C 1
ATOM 2123 O O . GLU A 1 291 ? -4.353 33.116 0.778 1.00 25.06 291 GLU A O 1
ATOM 2129 N N . ARG A 1 292 ? -3.520 33.077 2.861 1.00 26.29 292 ARG A N 1
ATOM 2130 C CA . ARG A 1 292 ? -4.670 32.339 3.370 1.00 23.13 292 ARG A CA 1
ATOM 2131 C C . ARG A 1 292 ? -5.952 33.167 3.385 1.00 23.51 292 ARG A C 1
ATOM 2132 O O . ARG A 1 292 ? -7.031 32.635 3.114 1.00 27.30 292 ARG A O 1
ATOM 2140 N N . PHE A 1 293 ? -5.820 34.484 3.551 1.00 22.97 293 PHE A N 1
ATOM 2141 C CA . PHE A 1 293 ? -6.991 35.367 3.604 1.00 26.13 293 PHE A CA 1
ATOM 2142 C C . PHE A 1 293 ? -7.876 35.262 2.357 1.00 26.50 293 PHE A C 1
ATOM 2143 O O . PHE A 1 293 ? -9.106 35.284 2.454 1.00 26.25 293 PHE A O 1
ATOM 2151 N N . SER A 1 294 ? -7.254 35.197 1.183 1.00 23.52 294 SER A N 1
ATOM 2152 C CA . SER A 1 294 ? -8.019 35.214 -0.069 1.00 22.25 294 SER A CA 1
ATOM 2153 C C . SER A 1 294 ? -8.052 33.872 -0.797 1.00 21.15 294 SER A C 1
ATOM 2154 O O . SER A 1 294 ? -8.480 33.789 -1.953 1.00 24.96 294 SER A O 1
ATOM 2157 N N . GLN A 1 295 ? -7.698 32.810 -0.083 1.00 21.15 295 GLN A N 1
ATOM 2158 C CA . GLN A 1 295 ? -7.758 31.452 -0.622 1.00 24.48 295 GLN A CA 1
ATOM 2159 C C . GLN A 1 295 ? -9.155 30.890 -0.354 1.00 24.30 295 GLN A C 1
ATOM 2160 O O . GLN A 1 295 ? -9.374 30.184 0.634 1.00 25.51 295 GLN A O 1
ATOM 2166 N N . LYS A 1 296 ? -10.110 31.336 -1.163 1.00 24.69 296 LYS A N 1
ATOM 2167 C CA . LYS A 1 296 ? -11.527 31.109 -0.893 1.00 23.92 296 LYS A CA 1
ATOM 2168 C C . LYS A 1 296 ? -12.299 30.723 -2.153 1.00 23.14 296 LYS A C 1
ATOM 2169 O O . LYS A 1 296 ? -13.421 31.183 -2.358 1.00 24.03 296 LYS A O 1
ATOM 2175 N N . GLY A 1 297 ? -11.777 29.758 -2.902 1.00 22.75 297 GLY A N 1
ATOM 2176 C CA . GLY A 1 297 ? -12.486 29.264 -4.082 1.00 25.20 297 GLY A CA 1
ATOM 2177 C C . GLY A 1 297 ? -12.963 30.363 -5.006 1.00 25.10 297 GLY A C 1
ATOM 2178 O O . GLY A 1 297 ? -12.197 31.264 -5.372 1.00 26.13 297 GLY A O 1
ATOM 2179 N N . ILE A 1 298 ? -14.232 30.300 -5.399 1.00 24.03 298 ILE A N 1
ATOM 2180 C CA . ILE A 1 298 ? -14.750 31.253 -6.364 1.00 22.15 298 ILE A CA 1
ATOM 2181 C C . ILE A 1 298 ? -14.822 32.666 -5.802 1.00 29.72 298 ILE A C 1
ATOM 2182 O O . ILE A 1 298 ? -14.954 33.627 -6.556 1.00 27.69 298 ILE A O 1
ATOM 2187 N N . MET A 1 299 ? -14.719 32.790 -4.479 1.00 25.17 299 MET A N 1
ATOM 2188 C CA . MET A 1 299 ? -14.717 34.102 -3.843 1.00 23.96 299 MET A CA 1
ATOM 2189 C C . MET A 1 299 ? -13.301 34.583 -3.548 1.00 32.09 299 MET A C 1
ATOM 2190 O O . MET A 1 299 ? -13.099 35.507 -2.765 1.00 25.35 299 MET A O 1
ATOM 2195 N N . SER A 1 300 ? -12.317 33.952 -4.180 1.00 29.99 300 SER A N 1
ATOM 2196 C CA . SER A 1 300 ? -10.933 34.377 -4.022 1.00 27.37 300 SER A CA 1
ATOM 2197 C C . SER A 1 300 ? -10.709 35.796 -4.522 1.00 30.10 300 SER A C 1
ATOM 2198 O O . SER A 1 300 ? -10.173 36.626 -3.794 1.00 23.28 300 SER A O 1
ATOM 2201 N N . GLN A 1 301 ? -11.225 36.110 -5.711 1.00 26.56 301 GLN A N 1
ATOM 2202 C CA . GLN A 1 301 ? -11.082 37.455 -6.254 1.00 26.57 301 GLN A CA 1
ATOM 2203 C C . GLN A 1 301 ? -11.729 38.486 -5.336 1.00 26.96 301 GLN A C 1
ATOM 2204 O O . GLN A 1 301 ? -11.182 39.565 -5.105 1.00 23.20 301 GLN A O 1
ATOM 2210 N N . TYR A 1 302 ? -12.888 38.134 -4.793 1.00 23.70 302 TYR A N 1
ATOM 2211 C CA . TYR A 1 302 ? -13.602 39.001 -3.859 1.00 22.72 302 TYR A CA 1
ATOM 2212 C C . TYR A 1 302 ? -12.713 39.396 -2.675 1.00 21.05 302 TYR A C 1
ATOM 2213 O O . TYR A 1 302 ? -12.543 40.579 -2.384 1.00 24.46 302 TYR A O 1
ATOM 2222 N N . ASN A 1 303 ? -12.156 38.405 -1.989 1.00 20.57 303 ASN A N 1
ATOM 2223 C CA . ASN A 1 303 ? -11.291 38.685 -0.841 1.00 23.27 303 ASN A CA 1
ATOM 2224 C C . ASN A 1 303 ? -9.965 39.324 -1.254 1.00 24.73 303 ASN A C 1
ATOM 2225 O O . ASN A 1 303 ? -9.415 40.143 -0.521 1.00 25.49 303 ASN A O 1
ATOM 2230 N N . GLY A 1 304 ? -9.591 39.124 -2.514 1.00 26.68 304 GLY A N 1
ATOM 2231 C CA . GLY A 1 304 ? -8.414 39.783 -3.076 1.00 23.14 304 GLY A CA 1
ATOM 2232 C C . GLY A 1 304 ? -8.585 41.292 -3.095 1.00 27.88 304 GLY A C 1
ATOM 2233 O O . GLY A 1 304 ? -7.626 42.032 -2.875 1.00 31.45 304 GLY A O 1
ATOM 2234 N N . GLN A 1 305 ? -9.834 41.741 -3.195 1.00 25.08 305 GLN A N 1
ATOM 2235 C CA . GLN A 1 305 ? -10.135 43.171 -3.251 1.00 24.18 305 GLN A CA 1
ATOM 2236 C C . GLN A 1 305 ? -10.251 43.823 -1.879 1.00 25.74 305 GLN A C 1
ATOM 2237 O O . GLN A 1 305 ? -10.080 45.033 -1.749 1.00 23.42 305 GLN A O 1
ATOM 2243 N N . VAL A 1 306 ? -10.485 43.016 -0.852 1.00 23.98 306 VAL A N 1
ATOM 2244 C CA . VAL A 1 306 ? -10.733 43.543 0.496 1.00 21.26 306 VAL A CA 1
ATOM 2245 C C . VAL A 1 306 ? -9.448 43.998 1.201 1.00 18.45 306 VAL A C 1
ATOM 2246 O O . VAL A 1 306 ? -8.534 43.198 1.417 1.00 26.52 306 VAL A O 1
ATOM 2250 N N . PRO A 1 307 ? -9.371 45.295 1.548 1.00 22.16 307 PRO A N 1
ATOM 2251 C CA . PRO A 1 307 ? -8.187 45.787 2.250 1.00 26.38 307 PRO A CA 1
ATOM 2252 C C . PRO A 1 307 ? -8.209 45.339 3.704 1.00 27.20 307 PRO A C 1
ATOM 2253 O O . PRO A 1 307 ? -9.278 45.273 4.303 1.00 24.33 307 PRO A O 1
ATOM 2257 N N . VAL A 1 308 ? -7.067 44.892 4.215 1.00 22.54 308 VAL A N 1
ATOM 2258 C CA . VAL A 1 308 ? -6.978 44.450 5.606 1.00 19.00 308 VAL A CA 1
ATOM 2259 C C . VAL A 1 308 ? -5.995 45.360 6.337 1.00 23.04 308 VAL A C 1
ATOM 2260 O O . VAL A 1 308 ? -4.856 45.517 5.909 1.00 25.14 308 VAL A O 1
ATOM 2264 N N . THR A 1 309 ? -6.450 45.961 7.432 1.00 24.25 309 THR A N 1
ATOM 2265 C CA . THR A 1 309 ? -5.662 46.957 8.161 1.00 21.67 309 THR A CA 1
ATOM 2266 C C . THR A 1 309 ? -5.473 46.556 9.626 1.00 26.48 309 THR A C 1
ATOM 2267 O O . THR A 1 309 ? -6.417 46.136 10.295 1.00 26.03 309 THR A O 1
ATOM 2271 N N . LEU A 1 310 ? -4.238 46.649 10.108 1.00 22.11 310 LEU A N 1
ATOM 2272 C CA . LEU A 1 310 ? -3.947 46.418 11.518 1.00 23.42 310 LEU A CA 1
ATOM 2273 C C . LEU A 1 310 ? -4.058 47.745 12.269 1.00 28.40 310 LEU A C 1
ATOM 2274 O O . LEU A 1 310 ? -3.461 48.737 11.862 1.00 25.85 310 LEU A O 1
ATOM 2279 N N . VAL A 1 311 ? -4.980 47.813 13.222 1.00 24.33 311 VAL A N 1
ATOM 2280 C CA . VAL A 1 311 ? -5.203 49.046 13.980 1.00 25.68 311 VAL A CA 1
ATOM 2281 C C . VAL A 1 311 ? -4.140 49.246 15.060 1.00 29.95 311 VAL A C 1
ATOM 2282 O O . VAL A 1 311 ? -3.995 48.419 15.963 1.00 27.97 311 VAL A O 1
ATOM 2286 N N . THR A 1 312 ? -3.495 50.409 15.025 1.00 28.43 312 THR A N 1
ATOM 2287 C CA . THR A 1 312 ? -2.426 50.735 15.965 1.00 40.84 312 THR A CA 1
ATOM 2288 C C . THR A 1 312 ? -2.740 51.900 16.913 1.00 45.16 312 THR A C 1
ATOM 2289 O O . THR A 1 312 ? -2.126 52.009 17.972 1.00 42.60 312 THR A O 1
ATOM 2293 N N . GLN A 1 313 ? -3.716 52.738 16.567 1.00 40.78 313 GLN A N 1
ATOM 2294 C CA . GLN A 1 313 ? -4.103 53.853 17.445 1.00 43.92 313 GLN A CA 1
ATOM 2295 C C . GLN A 1 313 ? -4.840 53.426 18.719 1.00 45.24 313 GLN A C 1
ATOM 2296 O O . GLN A 1 313 ? -5.545 52.419 18.724 1.00 46.42 313 GLN A O 1
ATOM 2302 N N . ASP A 1 314 ? -4.777 54.264 19.755 1.00 41.11 314 ASP A N 1
ATOM 2303 C CA . ASP A 1 314 ? -5.176 53.859 21.111 1.00 58.65 314 ASP A CA 1
ATOM 2304 C C . ASP A 1 314 ? -6.580 54.262 21.569 1.00 53.23 314 ASP A C 1
ATOM 2305 O O . ASP A 1 314 ? -6.999 53.899 22.671 1.00 58.91 314 ASP A O 1
ATOM 2310 N N . ASN A 1 315 ? -7.249 55.111 20.799 1.00 33.99 315 ASN A N 1
ATOM 2311 C CA . ASN A 1 315 ? -8.521 55.689 21.235 1.00 34.60 315 ASN A CA 1
ATOM 2312 C C . ASN A 1 315 ? -9.746 55.210 20.455 1.00 27.40 315 ASN A C 1
ATOM 2313 O O . ASN A 1 315 ? -10.682 55.979 20.244 1.00 30.81 315 ASN A O 1
ATOM 2318 N N . ILE A 1 316 ? -9.640 54.035 19.845 1.00 27.87 316 ILE A N 1
ATOM 2319 C CA . ILE A 1 316 ? -10.742 53.480 19.060 1.00 25.66 316 ILE A CA 1
ATOM 2320 C C . ILE A 1 316 ? -12.110 53.588 19.743 1.00 21.38 316 ILE A C 1
ATOM 2321 O O . ILE A 1 316 ? -13.081 54.044 19.133 1.00 26.25 316 ILE A O 1
ATOM 2326 N N . PRO A 1 317 ? -12.194 53.183 21.019 1.00 25.43 317 PRO A N 1
ATOM 2327 C CA . PRO A 1 317 ? -13.499 53.243 21.667 1.00 24.38 317 PRO A CA 1
ATOM 2328 C C . PRO A 1 317 ? -14.065 54.660 21.703 1.00 27.04 317 PRO A C 1
ATOM 2329 O O . PRO A 1 317 ? -15.281 54.832 21.664 1.00 23.74 317 PRO A O 1
ATOM 2333 N N . LEU A 1 318 ? -13.204 55.643 21.955 1.00 23.63 318 LEU A N 1
ATOM 2334 C CA . LEU A 1 318 ? -13.624 57.044 21.999 1.00 23.88 318 LEU A CA 1
ATOM 2335 C C . LEU A 1 318 ? -14.063 57.562 20.632 1.00 22.50 318 LEU A C 1
ATOM 2336 O O . LEU A 1 318 ? -15.073 58.260 20.526 1.00 24.19 318 LEU A O 1
ATOM 2341 N N . ILE A 1 319 ? -13.304 57.227 19.590 1.00 25.44 319 ILE A N 1
ATOM 2342 C CA . ILE A 1 319 ? -13.674 57.609 18.225 1.00 25.85 319 ILE A CA 1
ATOM 2343 C C . ILE A 1 319 ? -15.016 56.985 17.831 1.00 23.67 319 ILE A C 1
ATOM 2344 O O . ILE A 1 319 ? -15.914 57.677 17.344 1.00 25.39 319 ILE A O 1
ATOM 2349 N N . GLY A 1 320 ? -15.216 55.731 18.228 1.00 23.69 320 GLY A N 1
ATOM 2350 C CA . GLY A 1 320 ? -16.478 55.039 17.966 1.00 23.62 320 GLY A CA 1
ATOM 2351 C C . GLY A 1 320 ? -17.659 55.670 18.686 1.00 24.24 320 GLY A C 1
ATOM 2352 O O . GLY A 1 320 ? -18.752 55.747 18.133 1.00 24.68 320 GLY A O 1
ATOM 2353 N N . ALA A 1 321 ? -17.503 55.908 19.987 1.00 21.54 321 ALA A N 1
ATOM 2354 C CA . ALA A 1 321 ? -18.539 56.591 20.767 1.00 23.74 321 ALA A CA 1
ATOM 2355 C C . ALA A 1 321 ? -18.935 57.893 20.076 1.00 22.71 321 ALA A C 1
ATOM 2356 O O . ALA A 1 321 ? -20.118 58.234 19.979 1.00 23.85 321 ALA A O 1
ATOM 2358 N N . ALA A 1 322 ? -17.931 58.642 19.638 1.00 24.20 322 ALA A N 1
ATOM 2359 C CA . ALA A 1 322 ? -18.166 59.908 18.952 1.00 23.74 322 ALA A CA 1
ATOM 2360 C C . ALA A 1 322 ? -18.973 59.692 17.669 1.00 23.75 322 ALA A C 1
ATOM 2361 O O . ALA A 1 322 ? -20.039 60.293 17.486 1.00 26.54 322 ALA A O 1
ATOM 2363 N N . ALA A 1 323 ? -18.527 58.733 16.860 1.00 25.67 323 ALA A N 1
ATOM 2364 C CA . ALA A 1 323 ? -19.164 58.437 15.573 1.00 22.78 323 ALA A CA 1
ATOM 2365 C C . ALA A 1 323 ? -20.600 57.956 15.767 1.00 26.44 323 ALA A C 1
ATOM 2366 O O . ALA A 1 323 ? -21.515 58.415 15.084 1.00 29.63 323 ALA A O 1
ATOM 2368 N N . CYS A 1 324 ? -20.811 57.152 16.804 1.00 28.46 324 CYS A N 1
ATOM 2369 C CA . CYS A 1 324 ? -22.136 56.631 17.108 1.00 25.90 324 CYS A CA 1
ATOM 2370 C C . CYS A 1 324 ? -23.114 57.746 17.414 1.00 35.05 324 CYS A C 1
ATOM 2371 O O . CYS A 1 324 ? -24.173 57.837 16.804 1.00 28.11 324 CYS A O 1
ATOM 2374 N N . LEU A 1 325 ? -22.762 58.582 18.385 1.00 29.15 325 LEU A N 1
ATOM 2375 C CA . LEU A 1 325 ? -23.651 59.646 18.825 1.00 32.00 325 LEU A CA 1
ATOM 2376 C C . LEU A 1 325 ? -23.864 60.703 17.744 1.00 34.82 325 LEU A C 1
ATOM 2377 O O . LEU A 1 325 ? -24.994 61.128 17.492 1.00 36.81 325 LEU A O 1
ATOM 2382 N N . HIS A 1 326 ? -22.791 61.056 17.050 1.00 30.30 326 HIS A N 1
ATOM 2383 C CA . HIS A 1 326 ? -22.853 62.121 16.060 1.00 38.87 326 HIS A CA 1
ATOM 2384 C C . HIS A 1 326 ? -23.642 61.733 14.844 1.00 40.20 326 HIS A C 1
ATOM 2385 O O . HIS A 1 326 ? -24.387 62.547 14.294 1.00 40.05 326 HIS A O 1
ATOM 2392 N N . ASN A 1 327 ? -23.601 60.450 14.502 1.00 37.96 327 ASN A N 1
ATOM 2393 C CA . ASN A 1 327 ? -24.343 59.937 13.356 1.00 41.31 327 ASN A CA 1
ATOM 2394 C C . ASN A 1 327 ? -25.755 59.462 13.693 1.00 44.66 327 ASN A C 1
ATOM 2395 O O . ASN A 1 327 ? -26.491 59.027 12.810 1.00 43.15 327 ASN A O 1
ATOM 2400 N N . SER A 1 328 ? -26.155 59.620 14.953 1.00 39.81 328 SER A N 1
ATOM 2401 C CA . SER A 1 328 ? -27.491 59.214 15.391 1.00 35.76 328 SER A CA 1
ATOM 2402 C C . SER A 1 328 ? -28.575 59.859 14.536 1.00 54.38 328 SER A C 1
ATOM 2403 O O . SER A 1 328 ? -28.787 61.069 14.603 1.00 51.96 328 SER A O 1
#

Nearest PDB structures (foldseek):
  3vpz-assembly1_A-2  TM=1.003E+00  e=9.517E-69  Pseudoalteromonas sp. AS-131
  1sz2-assembly1_A  TM=8.753E-01  e=1.272E-33  Escherichia coli
  2q2r-assembly1_B  TM=7.105E-01  e=3.079E-17  Trypanosoma cruzi
  8stx-assembly1_B  TM=7.567E-01  e=1.232E-16  Trypanosoma cruzi
  5brd-assembly1_B  TM=7.220E-01  e=1.163E-16  Trypanosoma cruzi strain CL Brener

Solvent-accessible surface area: 14700 Å² total; per-residue (Å²): 210,37,67,22,0,0,0,0,29,2,12,35,114,81,0,43,0,0,0,0,31,33,64,47,86,98,139,64,34,16,56,39,73,97,79,53,76,10,62,4,101,90,39,61,29,1,33,69,0,0,130,78,1,31,75,76,6,96,122,34,175,4,51,29,0,0,0,0,0,52,20,65,59,143,103,41,60,0,70,8,99,126,41,42,1,89,3,24,29,83,79,0,80,141,56,30,83,7,141,52,15,62,20,18,48,42,44,8,0,12,0,54,0,5,39,34,22,45,96,147,74,26,32,96,12,26,71,47,122,68,56,125,120,19,31,6,2,1,1,2,0,19,126,27,9,17,4,0,2,15,42,37,72,107,154,79,75,61,28,73,72,43,134,8,0,84,84,78,12,63,44,68,58,118,56,0,43,96,0,18,105,37,3,120,140,100,38,124,98,7,5,6,51,13,0,0,1,17,65,0,4,26,54,0,6,108,4,6,0,48,43,83,71,93,134,38,124,182,24,76,25,65,79,0,38,87,45,10,117,92,63,123,10,153,15,0,56,37,0,3,58,8,0,0,26,0,0,0,4,4,0,0,57,8,0,58,78,29,22,0,45,6,1,0,28,0,3,40,43,33,0,42,204,19,68,88,44,2,82,150,18,143,0,60,94,16,0,27,100,34,64,165,86,38,138,56,0,35,69,0,18,0,22,0,7,61,14,112,37,17,26,0,11,0,0,0,0,9,1,71,92,89

CATH classification: 3.30.420.40 (+1 more: 3.40.367.20)

InterPro domains:
  IPR003836 Glucokinase [MF_00524] (11-329)
  IPR003836 Glucokinase [PF02685] (13-328)
  IPR003836 Glucokinase [TIGR00749] (13-323)
  IPR003836 Glucokinase [cd24008] (12-325)
  IPR043129 ATPase, nucleotide binding domain [SSF53067] (12-327)
  IPR050201 Bacterial glucokinase [PTHR47690] (8-331)